Protein AF-A0A831TTU5-F1 (afdb_monomer)

Foldseek 3Di:
DDDDDPVVVVVVVVVVVVLVVVVPPPDQPFFPLFAEAAEEEEPQDDPPCVVLQLCVLVLCVVLVHAEYEYEYELCRQPVDQPDGDCPRVVVRLVSNVVSNHAYEYAYEYAADDADPRRNDVLVSSLVSLLVVLLVCLVSHQAYEHEDDCSDDPVCRLVSLLSSLVSNCVNRVPHAYEYEDDAADDLVSVCVNCPDPSNVSHQEYEYEHPADALVSLLVSLVVVLVSQVVDPRRHAYEYEYADDLVRVLSNSSSCSRSRHNYYHYHCNGQDDDPSSVSSSVSSVVSVVSGDPPDDDPPDD

Nearest PDB structures (foldseek):
  6t5o-assembly1_AAA  TM=6.831E-01  e=2.011E-08  Bacteroides salyersiae
  6t75-assembly2_EEE  TM=7.103E-01  e=1.041E-07  Bacteroides salyersiae
  8z47-assembly1_A  TM=6.333E-01  e=1.964E-06  Bacteroides xylanisolvens XB1A
  4n4p-assembly1_C  TM=6.168E-01  e=1.534E-05  Mycoplasmopsis synoviae 53
  4n4q-assembly1_C  TM=5.557E-01  e=3.104E-05  Mycoplasmopsis synoviae 53

Mean predicted aligned error: 10.14 Å

Sequence (299 aa):
MRSLVPLSRFVVAVALLLASVFAGAAGAPPLAPAFFGTTGPAVPLAPGGESTRTERPRHLRELGIRWERLVVPWQAIEPRPGAAEWQAADRLIATYRRERLHLVLALAAAPVAPTTADPDPVRRYLRWVGAVVRRYRDDVGAWELAGSPAFAEAQALAVLAEAAGIVARHDGQAPVAVSLPDGIDLPWLQALLARPDAAAIDAVSVRPLAGGPELLERQLALLTRALTEFAAPPRLWAILDTPDAALPSLLAVAATAGVERVFWNAPRLPTGDAAARVANVAAFLRGVVPIGRLPPASW

Structure (mmCIF, N/CA/C/O backbone):
data_AF-A0A831TTU5-F1
#
_entry.id   AF-A0A831TTU5-F1
#
loop_
_atom_site.group_PDB
_atom_site.id
_atom_site.type_symbol
_atom_site.label_atom_id
_atom_site.label_al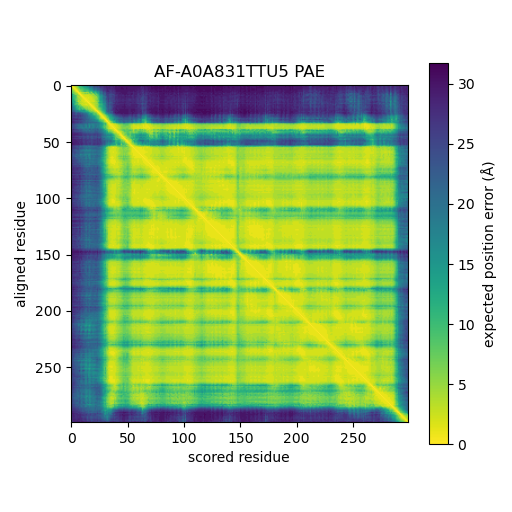t_id
_atom_site.label_comp_id
_atom_site.label_asym_id
_atom_site.label_entity_id
_atom_site.label_seq_id
_atom_site.pdbx_PDB_ins_code
_atom_site.Cartn_x
_atom_site.Cartn_y
_atom_site.Cartn_z
_atom_site.occupancy
_atom_site.B_iso_or_equiv
_atom_site.auth_seq_id
_atom_site.auth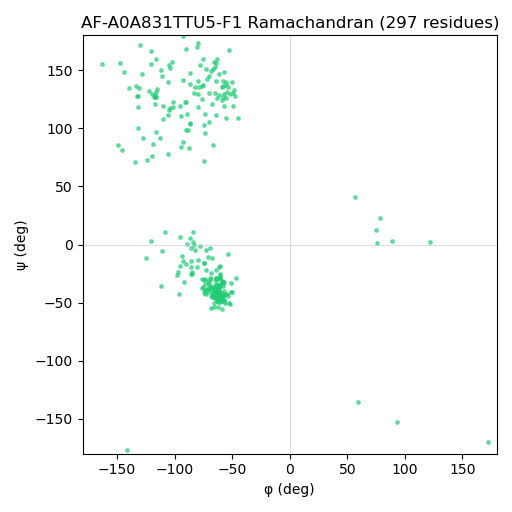_comp_id
_atom_site.auth_asym_id
_atom_site.auth_atom_id
_atom_site.pdbx_PDB_model_num
ATOM 1 N N . MET A 1 1 ? -20.003 17.967 48.847 1.00 37.34 1 MET A N 1
ATOM 2 C CA . MET A 1 1 ? -18.861 18.124 47.918 1.00 37.34 1 MET A CA 1
ATOM 3 C C . MET A 1 1 ? -19.236 17.460 46.601 1.00 37.34 1 MET A C 1
ATOM 5 O O . MET A 1 1 ? -19.404 16.249 46.575 1.00 37.34 1 MET A O 1
ATOM 9 N N . ARG A 1 2 ? -19.512 18.244 45.550 1.00 37.22 2 ARG A N 1
ATOM 10 C CA . ARG A 1 2 ? -19.901 17.716 44.232 1.00 37.22 2 ARG A CA 1
ATOM 11 C C . ARG A 1 2 ? -18.637 17.269 43.496 1.00 37.22 2 ARG A C 1
ATOM 13 O O . ARG A 1 2 ? -17.749 18.081 43.267 1.00 37.22 2 ARG A O 1
ATOM 20 N N . SER A 1 3 ? -18.563 15.976 43.189 1.00 39.12 3 SER A N 1
ATOM 21 C CA . SER A 1 3 ? -17.499 15.372 42.388 1.00 39.12 3 SER A CA 1
ATOM 22 C C . SER A 1 3 ? -17.543 15.953 40.973 1.00 39.12 3 SER A C 1
ATOM 24 O O . SER A 1 3 ? -18.505 15.738 40.236 1.00 39.12 3 SER A O 1
ATOM 26 N N . LEU A 1 4 ? -16.528 16.744 40.624 1.00 41.59 4 LEU A N 1
ATOM 27 C CA . LEU A 1 4 ? -16.274 17.191 39.260 1.00 41.59 4 LEU A CA 1
ATOM 28 C C . LEU A 1 4 ? -15.814 15.972 38.459 1.00 41.59 4 LEU A C 1
ATOM 30 O O . LEU A 1 4 ? -14.689 15.499 38.612 1.00 41.59 4 LEU A O 1
ATOM 34 N N . VAL A 1 5 ? -16.696 15.447 37.611 1.00 43.06 5 VAL A N 1
ATOM 35 C CA . VAL A 1 5 ? -16.301 14.503 36.562 1.00 43.06 5 VAL A CA 1
ATOM 36 C C . VAL A 1 5 ? -15.245 15.209 35.698 1.00 43.06 5 VAL A C 1
ATOM 38 O O . VAL A 1 5 ? -15.499 16.331 35.254 1.00 43.06 5 VAL A O 1
ATOM 41 N N . PRO A 1 6 ? -14.057 14.618 35.468 1.00 46.53 6 PRO A N 1
ATOM 42 C CA . PRO A 1 6 ? -13.010 15.278 34.701 1.00 46.53 6 PRO A CA 1
ATOM 43 C C . PRO A 1 6 ? -13.515 15.547 33.282 1.00 46.53 6 PRO A C 1
ATOM 45 O O . PRO A 1 6 ? -14.008 14.639 32.609 1.00 46.53 6 PRO A O 1
ATOM 48 N N . LEU A 1 7 ? -13.380 16.801 32.845 1.00 41.69 7 LEU A N 1
ATOM 49 C CA . LEU A 1 7 ? -13.835 17.347 31.558 1.00 41.69 7 LEU A CA 1
ATOM 50 C C . LEU A 1 7 ? -13.471 16.443 30.356 1.00 41.69 7 LEU A C 1
ATOM 52 O O . LEU A 1 7 ? -14.215 16.365 29.383 1.00 41.69 7 LEU A O 1
ATOM 56 N N . SER A 1 8 ? -12.374 15.682 30.458 1.00 39.91 8 SER A N 1
ATOM 57 C CA . SER A 1 8 ? -11.901 14.715 29.459 1.00 39.91 8 SER A CA 1
ATOM 58 C C . SER A 1 8 ? -12.840 13.524 29.231 1.00 39.91 8 SER A C 1
ATOM 60 O O . SER A 1 8 ? -12.986 13.071 28.099 1.00 39.91 8 SER A O 1
ATOM 62 N N . ARG A 1 9 ? -13.529 13.031 30.268 1.00 43.62 9 ARG A N 1
ATOM 63 C CA . ARG A 1 9 ? -14.524 11.950 30.133 1.00 43.62 9 ARG A CA 1
ATOM 64 C C . ARG A 1 9 ? -15.813 12.441 29.483 1.00 43.62 9 ARG A C 1
ATOM 66 O O . ARG A 1 9 ? -16.465 11.677 28.780 1.00 43.62 9 ARG A O 1
ATOM 73 N N . PHE A 1 10 ? -16.148 13.714 29.684 1.00 45.94 10 PHE A N 1
ATOM 74 C CA . PHE A 1 10 ? -17.337 14.333 29.106 1.00 45.94 10 PHE A CA 1
ATOM 75 C C . PHE A 1 10 ? -17.158 14.594 27.604 1.00 45.94 10 PHE A C 1
ATOM 77 O O . PHE A 1 10 ? -18.051 14.290 26.826 1.00 45.94 10 PHE A O 1
ATOM 84 N N . VAL A 1 11 ? -15.972 15.039 27.174 1.00 50.16 11 VAL A N 1
ATOM 85 C CA . VAL A 1 11 ? -15.653 15.223 25.745 1.00 50.16 11 VAL A CA 1
ATOM 86 C C . VAL A 1 11 ? -15.627 13.888 24.990 1.00 50.16 11 VAL A C 1
ATOM 88 O O . VAL A 1 11 ? -16.172 13.804 23.894 1.00 50.16 11 VAL A O 1
ATOM 91 N N . VAL A 1 12 ? -15.077 12.821 25.584 1.00 48.53 12 VAL A N 1
ATOM 92 C CA . VAL A 1 12 ? -15.100 11.472 24.983 1.00 48.53 12 VAL A CA 1
ATOM 93 C C . VAL A 1 12 ? -16.525 10.922 24.904 1.00 48.53 12 VAL A C 1
ATOM 95 O O . VAL A 1 12 ? -16.908 10.381 23.872 1.00 48.53 12 VAL A O 1
ATOM 98 N N . ALA A 1 13 ? -17.338 11.102 25.948 1.00 47.47 13 ALA A N 1
ATOM 99 C CA . ALA A 1 13 ? -18.737 10.681 25.932 1.00 47.47 13 ALA A CA 1
ATOM 100 C C . ALA A 1 13 ? -19.569 11.456 24.897 1.00 47.47 13 ALA A C 1
ATOM 102 O O . ALA A 1 13 ? -20.395 10.853 24.222 1.00 47.47 13 ALA A O 1
ATOM 103 N N . VAL A 1 14 ? -19.321 12.759 24.722 1.00 50.84 14 VAL A N 1
ATOM 104 C CA . VAL A 1 14 ? -19.996 13.594 23.715 1.00 50.84 14 VAL A CA 1
ATOM 105 C C . VAL A 1 14 ? -19.529 13.253 22.297 1.00 50.84 14 VAL A C 1
ATOM 107 O O . VAL A 1 14 ? -20.364 13.168 21.405 1.00 50.84 14 VAL A O 1
ATOM 110 N N . ALA A 1 15 ? -18.244 12.958 22.075 1.00 50.97 15 ALA A N 1
ATOM 111 C CA . ALA A 1 15 ? -17.754 12.467 20.783 1.00 50.97 15 ALA A CA 1
ATOM 112 C C . ALA A 1 15 ? -18.335 11.083 20.427 1.00 50.97 15 ALA A C 1
ATOM 114 O O . ALA A 1 15 ? -18.710 10.846 19.280 1.00 50.97 15 ALA A O 1
ATOM 115 N N . LEU A 1 16 ? -18.481 10.192 21.416 1.00 50.44 16 LEU A N 1
ATOM 116 C CA . LEU A 1 16 ? -19.129 8.884 21.257 1.00 50.44 16 LEU A CA 1
ATOM 117 C C . LEU A 1 16 ? -20.648 8.997 21.039 1.00 50.44 16 LEU A C 1
ATOM 119 O O . LEU A 1 16 ? -21.208 8.194 20.297 1.00 50.44 16 LEU A O 1
ATOM 123 N N . LEU A 1 17 ? -21.310 9.994 21.640 1.00 48.50 17 LEU A N 1
ATOM 124 C CA . LEU A 1 17 ? -22.734 10.267 21.413 1.00 48.50 17 LEU A CA 1
ATOM 125 C C . LEU A 1 17 ? -22.995 10.935 20.057 1.00 48.50 17 LEU A C 1
ATOM 127 O O . LEU A 1 17 ? -23.986 10.639 19.403 1.00 48.50 17 LEU A O 1
ATOM 131 N N . LEU A 1 18 ? -22.116 11.826 19.602 1.00 47.47 18 LEU A N 1
ATOM 132 C CA . LEU A 1 18 ? -22.252 12.444 18.282 1.00 47.47 18 LEU A CA 1
ATOM 133 C C . LEU A 1 18 ? -21.991 11.423 17.165 1.00 47.47 18 LEU A C 1
ATOM 135 O O . LEU A 1 18 ? -22.701 11.431 16.162 1.00 47.47 18 LEU A O 1
ATOM 139 N N . ALA A 1 19 ? -21.071 10.476 17.376 1.00 47.28 19 ALA A N 1
ATOM 140 C CA . ALA A 1 19 ? -20.877 9.344 16.471 1.00 47.28 19 ALA A CA 1
ATOM 141 C C . ALA A 1 19 ? -22.106 8.413 16.395 1.00 47.28 19 ALA A C 1
ATOM 143 O O . ALA A 1 19 ? -22.355 7.824 15.345 1.00 47.28 19 ALA A O 1
ATOM 144 N N . SER A 1 20 ? -22.904 8.296 17.465 1.00 43.59 20 SER A N 1
ATOM 145 C CA . SER A 1 20 ? -24.135 7.493 17.457 1.00 43.59 20 SER A CA 1
ATOM 146 C C . SER A 1 20 ? -25.366 8.248 16.942 1.00 43.59 20 SER A C 1
ATOM 148 O O . SER A 1 20 ? -26.260 7.620 16.382 1.00 43.59 20 SER A O 1
ATOM 150 N N . VAL A 1 21 ? -25.410 9.582 17.040 1.00 44.22 21 VAL A N 1
ATOM 151 C CA . VAL A 1 21 ? -26.511 10.397 16.485 1.00 44.22 21 VAL A CA 1
ATOM 152 C C . VAL A 1 21 ? -26.407 10.548 14.958 1.00 44.22 21 VAL A C 1
ATOM 154 O O . VAL A 1 21 ? -27.433 10.581 14.283 1.00 44.22 21 VAL A O 1
ATOM 157 N N . PHE A 1 22 ? -25.200 10.528 14.379 1.00 44.62 22 PHE A N 1
ATOM 158 C CA . PHE A 1 22 ? -25.024 10.478 12.917 1.00 44.62 22 PHE A CA 1
ATOM 159 C C . PHE A 1 22 ? -25.135 9.069 12.309 1.00 44.62 22 PHE A C 1
ATOM 161 O O . PHE A 1 22 ? -25.206 8.938 11.089 1.00 44.62 22 PHE A O 1
ATOM 168 N N . ALA A 1 23 ? -25.270 8.019 13.128 1.00 41.22 23 ALA A N 1
ATOM 169 C CA . ALA A 1 23 ? -25.581 6.667 12.652 1.00 41.22 23 ALA A CA 1
ATOM 170 C C . ALA A 1 23 ? -27.022 6.524 12.103 1.00 41.22 23 ALA A C 1
ATOM 172 O O . ALA A 1 23 ? -27.394 5.464 11.607 1.00 41.22 23 ALA A O 1
ATOM 173 N N . GLY A 1 24 ? -27.835 7.587 12.174 1.00 37.31 24 GLY A N 1
ATOM 174 C CA . GLY A 1 24 ? -29.176 7.661 11.585 1.00 37.31 24 GLY A CA 1
ATOM 175 C C . GLY A 1 24 ? -29.227 8.094 10.113 1.00 37.31 24 GLY A C 1
ATOM 176 O O . GLY A 1 24 ? -30.313 8.111 9.537 1.00 37.31 24 GLY A O 1
ATOM 177 N N . ALA A 1 25 ? -28.098 8.432 9.480 1.00 38.34 25 ALA A N 1
ATOM 178 C CA . ALA A 1 25 ? -28.054 8.661 8.037 1.00 38.34 25 ALA A CA 1
ATOM 179 C C . ALA A 1 25 ? -27.825 7.323 7.317 1.00 38.34 25 ALA A C 1
ATOM 181 O O . ALA A 1 25 ? -26.739 6.749 7.340 1.00 38.34 25 ALA A O 1
ATOM 182 N N . ALA A 1 26 ? -28.898 6.807 6.725 1.00 41.78 26 ALA A N 1
ATOM 183 C CA . ALA A 1 26 ? -28.937 5.557 5.985 1.00 41.78 26 ALA A CA 1
ATOM 184 C C . ALA A 1 26 ? -27.802 5.433 4.947 1.00 41.78 26 ALA A C 1
ATOM 186 O O . ALA A 1 26 ? -27.636 6.307 4.100 1.00 41.78 26 ALA A O 1
ATOM 187 N N . GLY A 1 27 ? -27.092 4.297 4.972 1.00 35.50 27 GLY A N 1
ATOM 188 C CA . GLY A 1 27 ? -26.378 3.778 3.801 1.00 35.50 27 GLY A CA 1
ATOM 189 C C . GLY A 1 27 ? -24.870 3.549 3.915 1.00 35.50 27 GLY A C 1
ATOM 190 O O . GLY A 1 27 ? -24.288 3.120 2.923 1.00 35.50 27 GLY A O 1
ATOM 191 N N . ALA A 1 28 ? -24.216 3.779 5.059 1.00 39.56 28 ALA A N 1
ATOM 192 C CA . ALA A 1 28 ? -22.803 3.408 5.183 1.00 39.56 28 ALA A CA 1
ATOM 193 C C . ALA A 1 28 ? -22.663 1.867 5.158 1.00 39.56 28 ALA A C 1
ATOM 195 O O . ALA A 1 28 ? -23.272 1.197 6.000 1.00 39.56 28 ALA A O 1
ATOM 196 N N . PRO A 1 29 ? -21.914 1.275 4.204 1.00 39.91 29 PRO A N 1
ATOM 197 C CA . PRO A 1 29 ? -21.704 -0.166 4.180 1.00 39.91 29 PRO A CA 1
ATOM 198 C C . PRO A 1 29 ? -20.985 -0.610 5.465 1.00 39.91 29 PRO A C 1
ATOM 200 O O . PRO A 1 29 ? -20.165 0.141 6.000 1.00 39.91 29 PRO A O 1
ATOM 203 N N . PRO A 1 30 ? -21.267 -1.819 5.984 1.00 42.12 30 PRO A N 1
ATOM 204 C CA . PRO A 1 30 ? -20.526 -2.352 7.121 1.00 42.12 30 PRO A CA 1
ATOM 205 C C . PRO A 1 30 ? -19.029 -2.366 6.789 1.00 42.12 30 PRO A C 1
ATOM 207 O O . PRO A 1 30 ? -18.633 -2.911 5.757 1.00 42.12 30 PRO A O 1
ATOM 210 N N . LEU A 1 31 ? -18.198 -1.757 7.643 1.00 48.69 31 LEU A N 1
ATOM 211 C CA . LEU A 1 31 ? -16.743 -1.760 7.443 1.00 48.69 31 LEU A CA 1
ATOM 212 C C . LEU A 1 31 ? -16.255 -3.212 7.382 1.00 48.69 31 LEU A C 1
ATOM 214 O O . LEU A 1 31 ? -16.742 -4.064 8.113 1.00 48.69 31 LEU A O 1
ATOM 218 N N . ALA A 1 32 ? -15.303 -3.544 6.516 1.00 51.28 32 ALA A N 1
ATOM 219 C CA . ALA A 1 32 ? -14.778 -4.905 6.495 1.00 51.28 32 ALA A CA 1
ATOM 220 C C . ALA A 1 32 ? -14.017 -5.200 7.813 1.00 51.28 32 ALA A C 1
ATOM 222 O O . ALA A 1 32 ? -13.356 -4.302 8.342 1.00 51.28 32 ALA A O 1
ATOM 223 N N . PRO A 1 33 ? -13.962 -6.462 8.296 1.00 48.06 33 PRO A N 1
ATOM 224 C CA . PRO A 1 33 ? -13.068 -6.892 9.390 1.00 48.06 33 PRO A CA 1
ATOM 225 C C . PRO A 1 33 ? -11.573 -6.551 9.175 1.00 48.06 33 PRO A C 1
ATOM 227 O O . PRO A 1 33 ? -10.748 -6.738 10.068 1.00 48.06 33 PRO A O 1
ATOM 230 N N . ALA A 1 34 ? -11.232 -6.063 7.980 1.00 67.88 34 ALA A N 1
ATOM 231 C CA . ALA A 1 34 ? -9.923 -5.687 7.469 1.00 67.88 34 ALA A CA 1
ATOM 232 C C . ALA A 1 34 ? -9.710 -4.161 7.320 1.00 67.88 34 ALA A C 1
ATOM 234 O O . ALA A 1 34 ? -8.728 -3.759 6.703 1.00 67.88 34 ALA A O 1
ATOM 235 N N . PHE A 1 35 ? -10.605 -3.315 7.850 1.00 84.75 35 PHE A N 1
ATOM 236 C CA . PHE A 1 35 ? -10.560 -1.862 7.628 1.00 84.75 35 PHE A CA 1
ATOM 237 C C . PHE A 1 35 ? -9.298 -1.184 8.179 1.00 84.75 35 PHE A C 1
ATOM 239 O O . PHE A 1 35 ? -8.815 -0.235 7.577 1.00 84.75 35 PHE A O 1
ATOM 246 N N . PHE A 1 36 ? -8.743 -1.647 9.302 1.00 89.62 36 PHE A N 1
ATOM 247 C CA . PHE A 1 36 ? -7.622 -0.974 9.964 1.00 89.62 36 PHE A CA 1
ATOM 248 C C . PHE A 1 36 ? -6.369 -1.850 10.067 1.00 89.62 36 PHE A C 1
ATOM 250 O O . PHE A 1 36 ? -6.407 -2.979 10.567 1.00 89.62 36 PHE A O 1
ATOM 257 N N . GLY A 1 37 ? -5.243 -1.280 9.645 1.00 92.31 37 GLY A N 1
ATOM 258 C CA . GLY A 1 37 ? -3.905 -1.834 9.770 1.00 92.31 37 GLY A CA 1
ATOM 259 C C . GLY A 1 37 ? -2.869 -0.762 10.100 1.00 92.31 37 GLY A C 1
ATOM 260 O O . GLY A 1 37 ? -3.175 0.418 10.279 1.00 92.31 37 GLY A O 1
ATOM 261 N N . THR A 1 38 ? -1.608 -1.175 10.164 1.00 92.12 38 THR A N 1
ATOM 262 C CA . THR A 1 38 ? -0.477 -0.251 10.355 1.00 92.12 38 THR A CA 1
ATOM 263 C C . THR A 1 38 ? 0.495 -0.334 9.191 1.00 92.12 38 THR A C 1
ATOM 265 O O . THR A 1 38 ? 0.555 -1.356 8.512 1.00 92.12 38 THR A O 1
ATOM 268 N N . THR A 1 39 ? 1.260 0.729 8.958 1.00 90.19 39 THR A N 1
ATOM 269 C CA . THR A 1 39 ? 2.462 0.651 8.125 1.00 90.19 39 THR A CA 1
ATOM 270 C C . THR A 1 39 ? 3.650 0.309 9.012 1.00 90.19 39 THR A C 1
ATOM 272 O O . THR A 1 39 ? 3.934 1.000 9.996 1.00 90.19 39 THR A O 1
ATOM 275 N N . GLY A 1 40 ? 4.308 -0.787 8.659 1.00 80.50 40 GLY A N 1
ATOM 276 C CA . GLY A 1 40 ? 5.515 -1.274 9.292 1.00 80.50 40 GLY A CA 1
ATOM 277 C C . GLY A 1 40 ? 6.775 -0.766 8.600 1.00 80.50 40 GLY A C 1
ATOM 278 O O . GLY A 1 40 ? 6.728 -0.028 7.615 1.00 80.50 40 GLY A O 1
ATOM 279 N N . PRO A 1 41 ? 7.942 -1.152 9.115 1.00 73.25 41 PRO A N 1
ATOM 280 C CA . PRO A 1 41 ? 9.217 -0.705 8.570 1.00 73.25 41 PRO A CA 1
ATOM 281 C C . PRO A 1 41 ? 9.541 -1.380 7.216 1.00 73.25 41 PRO A C 1
ATOM 283 O O . PRO A 1 41 ? 9.148 -2.522 6.978 1.00 73.25 41 PRO A O 1
ATOM 286 N N . ALA A 1 42 ? 10.298 -0.699 6.345 1.00 74.00 42 ALA A N 1
ATOM 287 C CA . ALA A 1 42 ? 10.652 -1.182 4.996 1.00 74.00 42 ALA A CA 1
ATOM 288 C C . ALA A 1 42 ? 11.503 -2.477 4.989 1.00 74.00 42 ALA A C 1
ATOM 290 O O . ALA A 1 42 ? 12.134 -2.799 5.982 1.00 74.00 42 ALA A O 1
ATOM 291 N N . VAL A 1 43 ? 11.563 -3.243 3.901 1.00 74.62 43 VAL A N 1
ATOM 292 C CA . VAL A 1 43 ? 12.203 -4.572 3.828 1.00 74.62 43 VAL A CA 1
ATOM 293 C C . VAL A 1 43 ? 13.371 -4.553 2.844 1.00 74.62 43 VAL A C 1
ATOM 295 O O . VAL A 1 43 ? 13.123 -4.317 1.672 1.00 74.62 43 VAL A O 1
ATOM 298 N N . PRO A 1 44 ? 14.616 -4.864 3.242 1.00 66.25 44 PRO A N 1
ATOM 299 C CA . PRO A 1 44 ? 15.063 -5.401 4.510 1.00 66.25 44 PRO A CA 1
ATOM 300 C C . PRO A 1 44 ? 15.202 -4.329 5.594 1.00 66.25 44 PRO A C 1
ATOM 302 O O . PRO A 1 44 ? 15.129 -3.124 5.368 1.00 66.25 44 PRO A O 1
ATOM 305 N N . LEU A 1 45 ? 15.408 -4.824 6.809 1.00 64.31 45 LEU A N 1
ATOM 306 C CA . LEU A 1 45 ? 15.781 -4.055 7.987 1.00 64.31 45 LEU A CA 1
ATOM 307 C C . LEU A 1 45 ? 16.950 -3.097 7.733 1.00 64.31 45 LEU A C 1
ATOM 309 O O . LEU A 1 45 ? 17.998 -3.523 7.261 1.00 64.31 45 LEU A O 1
ATOM 313 N N . ALA A 1 46 ? 16.807 -1.841 8.167 1.00 60.62 46 ALA A N 1
ATOM 314 C CA . ALA A 1 46 ? 17.976 -1.041 8.513 1.00 60.62 46 ALA A CA 1
ATOM 315 C C . ALA A 1 46 ? 18.690 -1.693 9.722 1.00 60.62 46 ALA A C 1
ATOM 317 O O . ALA A 1 46 ? 17.990 -2.166 10.629 1.00 60.62 46 ALA A O 1
ATOM 318 N N . PRO A 1 47 ? 20.036 -1.715 9.757 1.00 53.53 47 PRO A N 1
ATOM 319 C CA . PRO A 1 47 ? 20.800 -2.295 10.864 1.00 53.53 47 PRO A CA 1
ATOM 320 C C . PRO A 1 47 ? 20.402 -1.712 12.231 1.00 53.53 47 PRO A C 1
ATOM 322 O O . PRO A 1 47 ? 20.254 -0.496 12.360 1.00 53.53 47 PRO A O 1
ATOM 325 N N . GLY A 1 48 ? 20.235 -2.562 13.253 1.00 53.19 48 GLY A N 1
ATOM 326 C CA . GLY A 1 48 ? 19.893 -2.153 14.625 1.00 53.19 48 GLY A CA 1
ATOM 327 C C . GLY A 1 48 ? 18.390 -2.056 14.920 1.00 53.19 48 GLY A C 1
ATOM 328 O O . GLY A 1 48 ? 17.999 -1.672 16.021 1.00 53.19 48 GLY A O 1
ATOM 329 N N . GLY A 1 49 ? 17.532 -2.403 13.954 1.00 57.12 49 GLY A N 1
ATOM 330 C CA . GLY A 1 49 ? 16.074 -2.449 14.111 1.00 57.12 49 GLY A CA 1
ATOM 331 C C . GLY A 1 49 ? 15.508 -3.831 14.467 1.00 57.12 49 GLY A C 1
ATOM 332 O O . GLY A 1 49 ? 14.287 -4.005 14.431 1.00 57.12 49 GLY A O 1
ATOM 333 N N . GLU A 1 50 ? 16.358 -4.830 14.735 1.00 55.94 50 GLU A N 1
ATOM 334 C CA . GLU A 1 50 ? 15.960 -6.239 14.859 1.00 55.94 50 GLU A CA 1
ATOM 335 C C . GLU A 1 50 ? 15.050 -6.532 16.069 1.00 55.94 50 GLU A C 1
ATOM 337 O O . GLU A 1 50 ? 14.076 -7.283 15.932 1.00 55.94 50 GLU A O 1
ATOM 342 N N . SER A 1 51 ? 15.309 -5.925 17.236 1.00 49.25 51 SER A N 1
ATOM 343 C CA . SER A 1 51 ? 14.521 -6.162 18.463 1.00 49.25 51 SER A CA 1
ATOM 344 C C . SER A 1 51 ? 13.095 -5.619 18.339 1.00 49.25 51 SER A C 1
ATOM 346 O O . SER A 1 51 ? 12.128 -6.333 18.593 1.00 49.25 51 SER A O 1
ATOM 348 N N . THR A 1 52 ? 12.945 -4.400 17.812 1.00 55.31 52 THR A N 1
ATOM 349 C CA . THR A 1 52 ? 11.641 -3.766 17.566 1.00 55.31 52 THR A CA 1
ATOM 350 C C . THR A 1 52 ? 10.804 -4.524 16.519 1.00 55.31 52 THR A C 1
ATOM 352 O O . THR A 1 52 ? 9.583 -4.386 16.503 1.00 55.31 52 THR A O 1
ATOM 355 N N . ARG A 1 53 ? 11.424 -5.343 15.648 1.00 58.62 53 ARG A N 1
ATOM 356 C CA . ARG A 1 53 ? 10.749 -6.065 14.549 1.00 58.62 53 ARG A CA 1
ATOM 357 C C . ARG A 1 53 ? 10.263 -7.472 14.879 1.00 58.62 53 ARG A C 1
ATOM 359 O O . ARG A 1 53 ? 9.259 -7.877 14.305 1.00 58.62 53 ARG A O 1
ATOM 366 N N . THR A 1 54 ? 10.935 -8.221 15.751 1.00 65.25 54 THR A N 1
ATOM 367 C CA . THR A 1 54 ? 10.470 -9.584 16.095 1.00 65.25 54 THR A CA 1
ATOM 368 C C . THR A 1 54 ? 9.233 -9.524 16.988 1.00 65.25 54 THR A C 1
ATOM 370 O O . THR A 1 54 ? 8.320 -10.337 16.866 1.00 65.25 54 THR A O 1
ATOM 373 N N . GLU A 1 55 ? 9.171 -8.512 17.849 1.00 80.62 55 GLU A N 1
ATOM 374 C CA . GLU A 1 55 ? 8.069 -8.335 18.788 1.00 80.62 55 GLU A CA 1
ATOM 375 C C . GLU A 1 55 ? 6.881 -7.595 18.168 1.00 80.62 55 GLU A C 1
ATOM 377 O O . GLU A 1 55 ? 5.750 -7.786 18.602 1.00 80.62 55 GLU A O 1
ATOM 382 N N . ARG A 1 56 ? 7.098 -6.773 17.129 1.00 87.62 56 ARG A N 1
ATOM 383 C CA . ARG A 1 56 ? 6.028 -5.987 16.497 1.00 87.62 56 ARG A CA 1
ATOM 384 C C . ARG A 1 56 ? 4.854 -6.846 16.006 1.00 87.62 56 ARG A C 1
ATOM 386 O O . ARG A 1 56 ? 3.733 -6.510 16.380 1.00 87.62 56 ARG A O 1
ATOM 393 N N . PRO A 1 57 ? 5.052 -7.935 15.236 1.00 89.19 57 PRO A N 1
ATOM 394 C CA . PRO A 1 57 ? 3.952 -8.802 14.823 1.00 89.19 57 PRO A CA 1
ATOM 395 C C . PRO A 1 57 ? 3.121 -9.317 16.006 1.00 89.19 57 PRO A C 1
ATOM 397 O O . PRO A 1 57 ? 1.890 -9.263 15.989 1.00 89.19 57 PRO A O 1
ATOM 400 N N . ARG A 1 58 ? 3.796 -9.721 17.087 1.00 88.00 58 ARG A N 1
ATOM 401 C CA . ARG A 1 58 ? 3.150 -10.164 18.323 1.00 88.00 58 ARG A CA 1
ATOM 402 C C . ARG A 1 58 ? 2.376 -9.028 19.001 1.00 88.00 58 ARG A C 1
ATOM 404 O O . ARG A 1 58 ? 1.220 -9.229 19.368 1.00 88.00 58 ARG A O 1
ATOM 411 N N . HIS A 1 59 ? 2.966 -7.841 19.126 1.00 87.38 59 HIS A N 1
ATOM 412 C CA . HIS A 1 59 ? 2.316 -6.669 19.716 1.00 87.38 59 HIS A CA 1
ATOM 413 C C . HIS A 1 59 ? 1.095 -6.215 18.905 1.00 87.38 59 HIS A C 1
ATOM 415 O O . HIS A 1 59 ? 0.047 -5.936 19.479 1.00 87.38 59 HIS A O 1
ATOM 421 N N . LEU A 1 60 ? 1.173 -6.196 17.571 1.00 88.50 60 LEU A N 1
ATOM 422 C CA . LEU A 1 60 ? 0.013 -5.919 16.718 1.00 88.50 60 LEU A CA 1
ATOM 423 C C . LEU A 1 60 ? -1.110 -6.919 16.969 1.00 88.50 60 LEU A C 1
ATOM 425 O O . LEU A 1 60 ? -2.271 -6.531 17.128 1.00 88.50 60 LEU A O 1
ATOM 429 N N . ARG A 1 61 ? -0.759 -8.206 17.059 1.00 86.81 61 ARG A N 1
ATOM 430 C CA . ARG A 1 61 ? -1.720 -9.262 17.357 1.00 86.81 61 ARG A CA 1
ATOM 431 C C . ARG A 1 61 ? -2.397 -9.036 18.713 1.00 86.81 61 ARG A C 1
ATOM 433 O O . ARG A 1 61 ? -3.623 -9.167 18.783 1.00 86.81 61 ARG A O 1
ATOM 440 N N . GLU A 1 62 ? -1.629 -8.678 19.742 1.00 85.56 62 GLU A N 1
ATOM 441 C CA . GLU A 1 62 ? -2.102 -8.355 21.100 1.00 85.56 62 GLU A CA 1
ATOM 442 C C . GLU A 1 62 ? -3.003 -7.108 21.127 1.00 85.56 62 GLU A C 1
ATOM 444 O O . GLU A 1 62 ? -4.023 -7.107 21.812 1.00 85.56 62 GLU A O 1
ATOM 449 N N . LEU A 1 63 ? -2.719 -6.101 20.295 1.00 83.56 63 LEU A N 1
ATOM 450 C CA . LEU A 1 63 ? -3.586 -4.932 20.079 1.00 83.56 63 LEU A CA 1
ATOM 451 C C . LEU A 1 63 ? -4.849 -5.254 19.257 1.00 83.56 63 LEU A C 1
ATOM 453 O O . LEU A 1 63 ? -5.716 -4.402 19.061 1.00 83.56 63 LEU A O 1
ATOM 457 N N . GLY A 1 64 ? -4.976 -6.484 18.752 1.00 82.94 64 GLY A N 1
ATOM 458 C CA . GLY A 1 64 ? -6.090 -6.897 17.902 1.00 82.94 64 GLY A CA 1
ATOM 459 C C . GLY A 1 64 ? -6.012 -6.358 16.469 1.00 82.94 64 GLY A C 1
ATOM 460 O O . GLY A 1 64 ? -6.995 -6.452 15.736 1.00 82.94 64 GLY A O 1
ATOM 461 N N . ILE A 1 65 ? -4.868 -5.808 16.064 1.00 87.12 65 ILE A N 1
ATOM 462 C CA . ILE A 1 65 ? -4.593 -5.404 14.685 1.00 87.12 65 ILE A CA 1
ATOM 463 C C . ILE A 1 65 ? -4.213 -6.663 13.899 1.00 87.12 65 ILE A C 1
ATOM 465 O O . ILE A 1 65 ? -3.571 -7.576 14.429 1.00 87.12 65 ILE A O 1
ATOM 469 N N . ARG A 1 66 ? -4.683 -6.759 12.653 1.00 87.69 66 ARG A N 1
ATOM 470 C CA . ARG A 1 66 ? -4.497 -7.949 11.804 1.00 87.69 66 ARG A CA 1
ATOM 471 C C . ARG A 1 66 ? -3.857 -7.661 10.456 1.00 87.69 66 ARG A C 1
ATOM 473 O O . ARG A 1 66 ? -3.443 -8.610 9.808 1.00 87.69 66 ARG A O 1
ATOM 480 N N . TRP A 1 67 ? -3.742 -6.395 10.068 1.00 91.94 67 TRP A N 1
ATOM 481 C CA . TRP A 1 67 ? -3.116 -5.982 8.818 1.00 91.94 67 TRP A CA 1
ATOM 482 C C . TRP A 1 67 ? -1.860 -5.159 9.076 1.00 91.94 67 TRP A C 1
ATOM 484 O O . TRP A 1 67 ? -1.864 -4.222 9.881 1.00 91.94 67 TRP A O 1
ATOM 494 N N . GLU A 1 68 ? -0.797 -5.489 8.357 1.00 92.88 68 GLU A N 1
ATOM 495 C CA . GLU A 1 68 ? 0.424 -4.697 8.305 1.00 92.88 68 GLU A CA 1
ATOM 496 C C . GLU A 1 68 ? 0.850 -4.492 6.848 1.00 92.88 68 GLU A C 1
ATOM 498 O O . GLU A 1 68 ? 0.986 -5.437 6.073 1.00 92.88 68 GLU A O 1
ATOM 503 N N . ARG A 1 69 ? 1.068 -3.231 6.482 1.00 93.94 69 ARG A N 1
ATOM 504 C CA . ARG A 1 69 ? 1.649 -2.825 5.208 1.00 93.94 69 ARG A CA 1
ATOM 505 C C . ARG A 1 69 ? 3.161 -2.713 5.351 1.00 93.94 69 ARG A C 1
ATOM 507 O O . ARG A 1 69 ? 3.643 -1.933 6.170 1.00 93.94 69 ARG A O 1
ATOM 514 N N . LEU A 1 70 ? 3.911 -3.446 4.536 1.00 91.75 70 LEU A N 1
ATOM 515 C CA . LEU A 1 70 ? 5.372 -3.426 4.510 1.00 91.75 70 LEU A CA 1
ATOM 516 C C . LEU A 1 70 ? 5.862 -2.926 3.156 1.00 91.75 70 LEU A C 1
ATOM 518 O O . LEU A 1 70 ? 5.492 -3.466 2.118 1.00 91.75 70 LEU A O 1
ATOM 522 N N . VAL A 1 71 ? 6.727 -1.915 3.161 1.00 90.75 71 VAL A N 1
ATOM 523 C CA . VAL A 1 71 ? 7.388 -1.450 1.935 1.00 90.75 71 VAL A CA 1
ATOM 524 C C . VAL A 1 71 ? 8.542 -2.384 1.606 1.00 90.75 71 VAL A C 1
ATOM 526 O O . VAL A 1 71 ? 9.384 -2.613 2.462 1.00 90.75 71 VAL A O 1
ATOM 529 N N . VAL A 1 72 ? 8.629 -2.887 0.382 1.00 90.88 72 VAL A N 1
ATOM 530 C CA . VAL A 1 72 ? 9.730 -3.724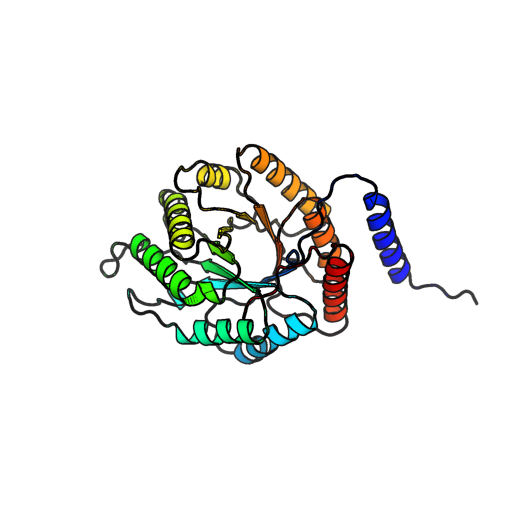 -0.106 1.00 90.88 72 VAL A CA 1
ATOM 531 C C . VAL A 1 72 ? 10.437 -2.967 -1.230 1.00 90.88 72 VAL A C 1
ATOM 533 O O . VAL A 1 72 ? 9.951 -2.981 -2.363 1.00 90.88 72 VAL A O 1
ATOM 536 N N . PRO A 1 73 ? 11.549 -2.260 -0.957 1.00 89.25 73 PRO A N 1
ATOM 537 C CA . PRO A 1 73 ? 12.318 -1.600 -1.995 1.00 89.25 73 PRO A CA 1
ATOM 538 C C . PRO A 1 73 ? 13.045 -2.622 -2.871 1.00 89.25 73 PRO A C 1
ATOM 540 O O . PRO A 1 73 ? 13.771 -3.486 -2.377 1.00 89.25 73 PRO A O 1
ATOM 543 N N . TRP A 1 74 ? 12.902 -2.481 -4.185 1.00 91.12 74 TRP A N 1
ATOM 544 C CA . TRP A 1 74 ? 13.526 -3.335 -5.187 1.00 91.12 74 TRP A CA 1
ATOM 545 C C . TRP A 1 74 ? 15.034 -3.447 -4.996 1.00 91.12 74 TRP A C 1
ATOM 547 O O . TRP A 1 74 ? 15.557 -4.554 -4.895 1.00 91.12 74 TRP A O 1
ATOM 557 N N . GLN A 1 75 ? 15.718 -2.312 -4.855 1.00 87.25 75 GLN A N 1
ATOM 558 C CA . GLN A 1 75 ? 17.173 -2.236 -4.694 1.00 87.25 75 GLN A CA 1
ATOM 559 C C . GLN A 1 75 ? 17.679 -2.946 -3.441 1.00 87.25 75 GLN A C 1
ATOM 561 O O . GLN A 1 75 ? 18.861 -3.246 -3.331 1.00 87.25 75 GLN A O 1
ATOM 566 N N . ALA A 1 76 ? 16.798 -3.190 -2.478 1.00 85.81 76 ALA A N 1
ATOM 567 C CA . ALA A 1 76 ? 17.177 -3.809 -1.231 1.00 85.81 76 ALA A CA 1
ATOM 568 C C . ALA A 1 76 ? 17.013 -5.340 -1.257 1.00 85.81 76 ALA A C 1
ATOM 570 O O . ALA A 1 76 ? 17.573 -6.030 -0.412 1.00 85.81 76 ALA A O 1
ATOM 571 N N . ILE A 1 77 ? 16.296 -5.862 -2.257 1.00 90.25 77 ILE A N 1
ATOM 572 C CA . ILE A 1 77 ? 16.280 -7.283 -2.612 1.00 90.25 77 ILE A CA 1
ATOM 573 C C . ILE A 1 77 ? 17.268 -7.562 -3.738 1.00 90.25 77 ILE A C 1
ATOM 575 O O . ILE A 1 77 ? 17.975 -8.550 -3.678 1.00 90.25 77 ILE A O 1
ATOM 579 N N . GLU A 1 78 ? 17.343 -6.726 -4.769 1.00 90.50 78 GLU A N 1
ATOM 580 C CA . GLU A 1 78 ? 18.251 -6.903 -5.905 1.00 90.50 78 GLU A CA 1
ATOM 581 C C . GLU A 1 78 ? 19.211 -5.702 -6.006 1.00 90.50 78 GLU A C 1
ATOM 583 O O . GLU A 1 78 ? 19.029 -4.826 -6.858 1.00 90.50 78 GLU A O 1
ATOM 588 N N . PRO A 1 79 ? 20.233 -5.626 -5.129 1.00 87.00 79 PRO A N 1
ATOM 589 C CA . PRO A 1 79 ? 21.168 -4.498 -5.082 1.00 87.00 79 PRO A CA 1
ATOM 590 C C . PRO A 1 79 ? 22.077 -4.408 -6.310 1.00 87.00 79 PRO A C 1
ATOM 592 O O . PRO A 1 79 ? 22.571 -3.330 -6.638 1.00 87.00 79 PRO A O 1
ATOM 595 N N . ARG A 1 80 ? 22.314 -5.530 -6.998 1.00 85.44 80 ARG A N 1
ATOM 596 C CA . ARG A 1 80 ? 23.039 -5.579 -8.274 1.00 85.44 80 ARG A CA 1
ATOM 597 C C . ARG A 1 80 ? 22.202 -6.338 -9.297 1.00 85.44 80 ARG A C 1
ATOM 599 O O . ARG A 1 80 ? 21.534 -7.292 -8.898 1.00 85.44 80 ARG A O 1
ATOM 606 N N . PRO A 1 81 ? 22.265 -5.978 -10.592 1.00 83.50 81 PRO A N 1
ATOM 607 C CA . PRO A 1 81 ? 21.477 -6.643 -11.622 1.00 83.50 81 PRO A CA 1
ATOM 608 C C . PRO A 1 81 ? 21.592 -8.172 -11.551 1.00 83.50 81 PRO A C 1
ATOM 610 O O . PRO A 1 81 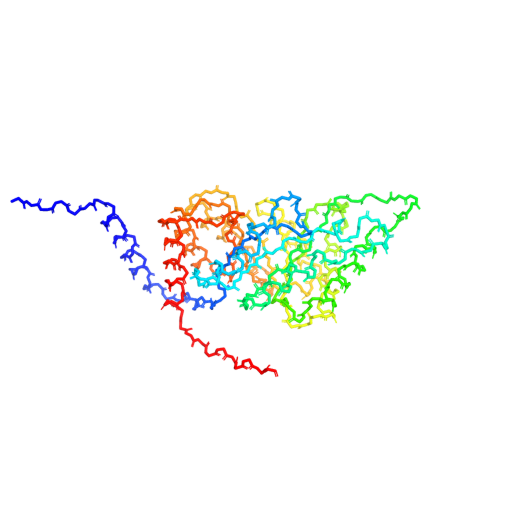? 22.685 -8.726 -11.657 1.00 83.50 81 PRO A O 1
ATOM 613 N N . GLY A 1 82 ? 20.460 -8.847 -11.335 1.00 82.25 82 GLY A N 1
ATOM 614 C CA . GLY A 1 82 ? 20.383 -10.310 -11.259 1.00 82.25 82 GLY A CA 1
ATOM 615 C C . GLY A 1 82 ? 20.900 -10.961 -9.966 1.00 82.25 82 GLY A C 1
ATOM 616 O O . GLY A 1 82 ? 20.851 -12.184 -9.858 1.00 82.25 82 GLY A O 1
ATOM 617 N N . ALA A 1 83 ? 21.360 -10.192 -8.975 1.00 88.50 83 ALA A N 1
ATOM 618 C CA . ALA A 1 83 ? 21.856 -10.707 -7.698 1.00 88.50 83 ALA A CA 1
ATOM 619 C C . ALA A 1 83 ? 20.838 -10.453 -6.576 1.00 88.50 83 ALA A C 1
ATOM 621 O O . ALA A 1 83 ? 20.982 -9.510 -5.802 1.00 88.50 83 ALA A O 1
ATOM 622 N N . ALA A 1 84 ? 19.789 -11.277 -6.517 1.00 90.81 84 ALA A N 1
ATOM 623 C CA . ALA A 1 84 ? 18.730 -11.134 -5.523 1.00 90.81 84 ALA A CA 1
ATOM 624 C C . ALA A 1 84 ? 19.086 -11.776 -4.164 1.00 90.81 84 ALA A C 1
ATOM 626 O O . ALA A 1 84 ? 19.457 -12.948 -4.084 1.00 90.81 84 ALA A O 1
ATOM 627 N N . GLU A 1 85 ? 18.896 -11.020 -3.089 1.00 92.81 85 GLU A N 1
ATOM 628 C CA . GLU A 1 85 ? 19.165 -11.346 -1.692 1.00 92.81 85 GLU A CA 1
ATOM 629 C C . GLU A 1 85 ? 17.843 -11.448 -0.903 1.00 92.81 85 GLU A C 1
ATOM 631 O O . GLU A 1 85 ? 17.318 -10.480 -0.358 1.00 92.81 85 GLU A O 1
ATOM 636 N N . TRP A 1 86 ? 17.278 -12.656 -0.824 1.00 91.75 86 TRP A N 1
ATOM 637 C CA . TRP A 1 86 ? 15.935 -12.882 -0.258 1.00 91.75 86 TRP A CA 1
ATOM 638 C C . TRP A 1 86 ? 15.893 -13.060 1.262 1.00 91.75 86 TRP A C 1
ATOM 640 O O . TRP A 1 86 ? 14.846 -12.896 1.887 1.00 91.75 86 TRP A O 1
ATOM 650 N N . GLN A 1 87 ? 17.028 -13.393 1.878 1.00 90.19 87 GLN A N 1
ATOM 651 C CA . GLN A 1 87 ? 17.076 -13.961 3.228 1.00 90.19 87 GLN A CA 1
ATOM 652 C C . GLN A 1 87 ? 16.413 -13.071 4.294 1.00 90.19 87 GLN A C 1
ATOM 654 O O . GLN A 1 87 ? 15.736 -13.560 5.200 1.00 90.19 87 GLN A O 1
ATOM 659 N N . ALA A 1 88 ? 16.613 -11.754 4.209 1.00 83.81 88 ALA A N 1
ATOM 660 C CA . ALA A 1 88 ? 16.028 -10.810 5.153 1.00 83.81 88 ALA A CA 1
ATOM 661 C C . ALA A 1 88 ? 14.506 -10.674 4.979 1.00 83.81 88 ALA A C 1
ATOM 663 O O . ALA A 1 88 ? 13.784 -10.651 5.978 1.00 83.81 88 ALA A O 1
ATOM 664 N N . ALA A 1 89 ? 14.020 -10.639 3.735 1.00 88.94 89 ALA A N 1
ATOM 665 C CA . ALA A 1 89 ? 12.592 -10.602 3.436 1.00 88.94 89 ALA A CA 1
ATOM 666 C C . ALA A 1 89 ? 11.892 -11.899 3.864 1.00 88.94 89 ALA A C 1
ATOM 668 O O . ALA A 1 89 ? 10.869 -11.836 4.544 1.00 88.94 89 ALA A O 1
ATOM 669 N N . ASP A 1 90 ? 12.499 -13.056 3.585 1.00 92.00 90 ASP A N 1
ATOM 670 C CA . ASP A 1 90 ? 11.970 -14.368 3.977 1.00 92.00 90 ASP A CA 1
ATOM 671 C C . ASP A 1 90 ? 11.759 -14.472 5.486 1.00 92.00 90 ASP A C 1
ATOM 673 O O . ASP A 1 90 ? 10.692 -14.867 5.955 1.00 92.00 90 ASP A O 1
ATOM 677 N N . ARG A 1 91 ? 12.774 -14.083 6.270 1.00 88.19 91 ARG A N 1
ATOM 678 C CA . ARG A 1 91 ? 12.691 -14.106 7.736 1.00 88.19 91 ARG A CA 1
ATOM 679 C C . ARG A 1 91 ? 11.584 -13.198 8.255 1.00 88.19 91 ARG A C 1
ATOM 681 O O . ARG A 1 91 ? 10.881 -13.569 9.201 1.00 88.19 91 ARG A O 1
ATOM 688 N N . LEU A 1 92 ? 11.443 -12.014 7.664 1.00 86.62 92 LEU A N 1
ATOM 689 C CA . LEU A 1 92 ? 10.447 -11.048 8.096 1.00 86.62 92 LEU A CA 1
ATOM 690 C C . LEU A 1 92 ? 9.034 -11.544 7.783 1.00 86.62 92 LEU A C 1
ATOM 692 O O . LEU A 1 92 ? 8.235 -11.680 8.705 1.00 86.62 92 LEU A O 1
ATOM 696 N N . ILE A 1 93 ? 8.751 -11.894 6.528 1.00 90.56 93 ILE A N 1
ATOM 697 C CA . ILE A 1 93 ? 7.432 -12.375 6.084 1.00 90.56 93 ILE A CA 1
ATOM 698 C C . ILE A 1 93 ? 7.028 -13.637 6.859 1.00 90.56 93 ILE A C 1
ATOM 700 O O . ILE A 1 93 ? 5.918 -13.711 7.389 1.00 90.56 93 ILE A O 1
ATOM 704 N N . ALA A 1 94 ? 7.960 -14.571 7.077 1.00 90.75 94 ALA A N 1
ATOM 705 C CA . ALA A 1 94 ? 7.708 -15.751 7.902 1.00 90.75 94 ALA A CA 1
ATOM 706 C C . ALA A 1 94 ? 7.338 -15.409 9.360 1.00 90.75 94 ALA A C 1
ATOM 708 O O . ALA A 1 94 ? 6.637 -16.186 10.009 1.00 90.75 94 ALA A O 1
ATOM 709 N N . THR A 1 95 ? 7.808 -14.279 9.899 1.00 89.50 95 THR A N 1
ATOM 710 C CA . THR A 1 95 ? 7.448 -13.815 11.252 1.00 89.50 95 THR A CA 1
ATOM 711 C C . THR A 1 95 ? 6.013 -13.298 11.298 1.00 89.50 95 THR A C 1
ATOM 713 O O . THR A 1 95 ? 5.267 -13.675 12.197 1.00 89.50 95 THR A O 1
ATOM 716 N N . TYR A 1 96 ? 5.591 -12.526 10.296 1.00 90.88 96 TYR A N 1
ATOM 717 C CA . TYR A 1 96 ? 4.203 -12.069 10.174 1.00 90.88 96 TYR A CA 1
ATOM 718 C C . TYR A 1 96 ? 3.214 -13.216 10.013 1.00 90.88 96 TYR A C 1
ATOM 720 O O . TYR A 1 96 ? 2.196 -13.263 10.706 1.00 90.88 96 TYR A O 1
ATOM 728 N N . ARG A 1 97 ? 3.563 -14.190 9.170 1.00 90.56 97 ARG A N 1
ATOM 729 C CA . ARG A 1 97 ? 2.773 -15.406 8.991 1.00 90.56 97 ARG A CA 1
ATOM 730 C C . ARG A 1 97 ? 2.603 -16.185 10.292 1.00 90.56 97 ARG A C 1
ATOM 732 O O . ARG A 1 97 ? 1.495 -16.605 10.615 1.00 90.56 97 ARG A O 1
ATOM 739 N N . ARG A 1 98 ? 3.687 -16.373 11.057 1.00 90.94 98 ARG A N 1
ATOM 740 C CA . ARG A 1 98 ? 3.652 -17.076 12.354 1.00 90.94 98 ARG A CA 1
ATOM 741 C C . ARG A 1 98 ? 2.684 -16.419 13.342 1.00 90.94 98 ARG A C 1
ATOM 743 O O . ARG A 1 98 ? 1.991 -17.129 14.063 1.00 90.94 98 ARG A O 1
ATOM 750 N N . GLU A 1 99 ? 2.583 -15.093 13.318 1.00 89.88 99 GLU A N 1
ATOM 751 C CA . GLU A 1 99 ? 1.649 -14.328 14.156 1.00 89.88 99 GLU A CA 1
ATOM 752 C C . GLU A 1 99 ? 0.246 -14.160 13.545 1.00 89.88 99 GLU A C 1
ATOM 754 O O . GLU A 1 99 ? -0.605 -13.492 14.136 1.00 89.88 99 GLU A O 1
ATOM 759 N N . ARG A 1 100 ? -0.027 -14.809 12.401 1.00 89.50 100 ARG A N 1
ATOM 760 C CA . ARG A 1 100 ? -1.317 -14.783 11.688 1.00 89.50 100 ARG A CA 1
ATOM 761 C C . ARG A 1 100 ? -1.769 -13.362 11.336 1.00 89.50 100 ARG A C 1
ATOM 763 O O . ARG A 1 100 ? -2.944 -13.020 11.477 1.00 89.50 100 ARG A O 1
ATOM 770 N N . LEU A 1 101 ? -0.820 -12.530 10.912 1.00 89.94 101 LEU A N 1
ATOM 771 C CA . LEU A 1 101 ? -1.094 -11.212 10.353 1.00 89.94 101 LEU A CA 1
ATOM 772 C C . LEU A 1 101 ? -1.216 -11.298 8.831 1.00 89.94 101 LEU A C 1
ATOM 774 O O . LEU A 1 101 ? -0.455 -12.008 8.178 1.00 89.94 101 LEU A O 1
ATOM 778 N N . HIS A 1 102 ? -2.146 -10.529 8.280 1.00 91.69 102 HIS A N 1
ATOM 779 C CA . HIS A 1 102 ? -2.264 -10.289 6.852 1.00 91.69 102 HIS A CA 1
ATOM 780 C C . HIS A 1 102 ? -1.293 -9.190 6.429 1.00 91.69 102 HIS A C 1
ATOM 782 O O . HIS A 1 102 ? -1.181 -8.148 7.085 1.00 91.69 102 HIS A O 1
ATOM 788 N N . LEU A 1 103 ? -0.608 -9.421 5.315 1.00 94.00 103 LEU A N 1
ATOM 789 C CA . LEU A 1 103 ? 0.354 -8.481 4.763 1.00 94.00 103 LEU A CA 1
ATOM 790 C C . LEU A 1 103 ? -0.195 -7.769 3.535 1.00 94.00 103 LEU A C 1
ATOM 792 O O . LEU A 1 103 ? -0.789 -8.402 2.661 1.00 94.00 103 LEU A O 1
ATOM 796 N N . VAL A 1 104 ? 0.094 -6.471 3.454 1.00 95.38 104 VAL A N 1
ATOM 797 C CA . VAL A 1 104 ? 0.191 -5.755 2.180 1.00 95.38 104 VAL A CA 1
ATOM 798 C C . VAL A 1 104 ? 1.667 -5.549 1.876 1.00 95.38 104 VAL A C 1
ATOM 800 O O . VAL A 1 104 ? 2.355 -4.882 2.653 1.00 95.38 104 VAL A O 1
ATOM 803 N N . LEU A 1 105 ? 2.174 -6.109 0.777 1.00 95.25 105 LEU A N 1
ATOM 804 C CA . LEU A 1 105 ? 3.538 -5.811 0.328 1.00 95.25 105 LEU A CA 1
ATOM 805 C C . LEU A 1 105 ? 3.513 -4.684 -0.700 1.00 95.25 105 LEU A C 1
ATOM 807 O O . LEU A 1 105 ? 3.058 -4.859 -1.829 1.00 95.25 105 LEU A O 1
ATOM 811 N N . ALA A 1 106 ? 4.035 -3.532 -0.287 1.00 94.31 106 ALA A N 1
ATOM 812 C CA . ALA A 1 106 ? 4.189 -2.348 -1.112 1.00 94.31 106 ALA A CA 1
ATOM 813 C C . ALA A 1 106 ? 5.533 -2.384 -1.852 1.00 94.31 106 ALA A C 1
ATOM 815 O O . ALA A 1 106 ? 6.578 -2.062 -1.287 1.00 94.31 106 ALA A O 1
ATOM 816 N N . LEU A 1 107 ? 5.508 -2.800 -3.114 1.00 93.88 107 LEU A N 1
ATOM 817 C CA . LEU A 1 107 ? 6.663 -2.944 -3.991 1.00 93.88 107 LEU A CA 1
ATOM 818 C C . LEU A 1 107 ? 7.134 -1.565 -4.452 1.00 93.88 107 LEU A C 1
ATOM 820 O O . LEU A 1 107 ? 6.524 -0.950 -5.326 1.00 93.88 107 LEU A O 1
ATOM 824 N N . ALA A 1 108 ? 8.215 -1.081 -3.849 1.00 89.25 108 ALA A N 1
ATOM 825 C CA . ALA A 1 108 ? 8.780 0.230 -4.136 1.00 89.25 108 ALA A CA 1
ATOM 826 C C . ALA A 1 108 ? 10.040 0.110 -4.991 1.00 89.25 108 ALA A C 1
ATOM 828 O O . ALA A 1 108 ? 10.782 -0.863 -4.886 1.00 89.25 108 ALA A O 1
ATOM 829 N N . ALA A 1 109 ? 10.331 1.126 -5.792 1.00 84.69 109 ALA A N 1
ATOM 830 C CA . ALA A 1 109 ? 11.604 1.252 -6.489 1.00 84.69 109 ALA A CA 1
ATOM 831 C C . ALA A 1 109 ? 12.136 2.678 -6.336 1.00 84.69 109 ALA A C 1
ATOM 833 O O . ALA A 1 109 ? 11.387 3.643 -6.459 1.00 84.69 109 ALA A O 1
ATOM 834 N N . ALA A 1 110 ? 13.434 2.814 -6.066 1.00 75.19 110 ALA A N 1
ATOM 835 C CA . ALA A 1 110 ? 14.130 4.089 -6.231 1.00 75.19 110 ALA A CA 1
ATOM 836 C C . ALA A 1 110 ? 14.394 4.386 -7.727 1.00 75.19 110 ALA A C 1
ATOM 838 O O . ALA A 1 110 ? 14.410 3.438 -8.518 1.00 75.19 110 ALA A O 1
ATOM 839 N N . PRO A 1 111 ? 14.637 5.656 -8.114 1.00 72.62 111 PRO A N 1
ATOM 840 C CA . PRO A 1 111 ? 15.085 6.041 -9.456 1.00 72.62 111 PRO A CA 1
ATOM 841 C C . PRO A 1 111 ? 16.240 5.198 -9.985 1.00 72.62 111 PRO A C 1
ATOM 843 O O . PRO A 1 111 ? 17.266 5.055 -9.320 1.00 72.62 111 PRO A O 1
ATOM 846 N N . VAL A 1 112 ? 16.078 4.655 -11.195 1.00 76.12 112 VAL A N 1
ATOM 847 C CA . VAL A 1 112 ? 17.132 3.928 -11.912 1.00 76.12 112 VAL A CA 1
ATOM 848 C C . VAL A 1 112 ? 17.209 4.439 -13.345 1.00 76.12 112 VAL A C 1
ATOM 850 O O . VAL A 1 112 ? 16.266 4.306 -14.122 1.00 76.12 112 VAL A O 1
ATOM 853 N N . ALA A 1 113 ? 18.360 5.003 -13.704 1.00 77.81 113 ALA A N 1
ATOM 854 C CA . ALA A 1 113 ? 18.687 5.312 -15.088 1.00 77.81 113 ALA A CA 1
ATOM 855 C C . ALA A 1 113 ? 19.315 4.081 -15.768 1.00 77.81 113 ALA A C 1
ATOM 857 O O . ALA A 1 113 ? 20.029 3.323 -15.102 1.00 77.81 113 ALA A O 1
ATOM 858 N N . PRO A 1 114 ? 19.102 3.884 -17.079 1.00 84.06 114 PRO A N 1
ATOM 859 C CA . PRO A 1 114 ? 19.844 2.891 -17.844 1.00 84.06 114 PRO A CA 1
ATOM 860 C C . PRO A 1 114 ? 21.356 3.102 -17.717 1.00 84.06 114 PRO A C 1
ATOM 862 O O . PRO A 1 114 ? 21.848 4.231 -17.756 1.00 84.06 114 PRO A O 1
ATOM 865 N N . THR A 1 115 ? 22.105 2.010 -17.596 1.00 84.31 115 THR A N 1
ATOM 866 C CA . THR A 1 115 ? 23.575 2.016 -17.570 1.00 84.31 115 THR A CA 1
ATOM 867 C C . THR A 1 115 ? 24.122 0.992 -18.559 1.00 84.31 115 THR A C 1
ATOM 869 O O . THR A 1 115 ? 23.380 0.169 -19.088 1.00 84.31 115 THR A O 1
ATOM 872 N N . THR A 1 116 ? 25.435 0.982 -18.793 1.00 85.00 116 THR A N 1
ATOM 873 C CA . THR A 1 116 ? 26.074 -0.080 -19.591 1.00 85.00 116 THR A CA 1
ATOM 874 C C . THR A 1 116 ? 25.892 -1.468 -18.970 1.00 85.00 116 THR A C 1
ATOM 876 O O . THR A 1 116 ? 25.746 -2.445 -19.697 1.00 85.00 116 THR A O 1
ATOM 879 N N . ALA A 1 117 ? 25.873 -1.558 -17.636 1.00 82.88 117 ALA A N 1
ATOM 880 C CA . ALA A 1 117 ? 25.671 -2.805 -16.898 1.00 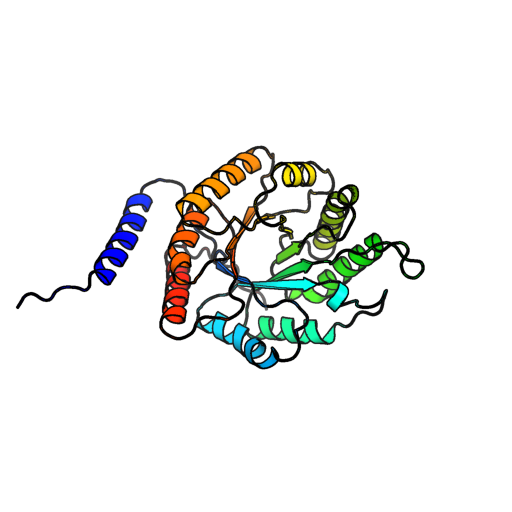82.88 117 ALA A CA 1
ATOM 881 C C . ALA A 1 117 ? 24.191 -3.220 -16.790 1.00 82.88 117 ALA A C 1
ATOM 883 O O . ALA A 1 117 ? 23.896 -4.383 -16.524 1.00 82.88 117 ALA A O 1
ATOM 884 N N . ASP A 1 118 ? 23.267 -2.279 -16.985 1.00 83.88 118 ASP A N 1
ATOM 885 C CA . ASP A 1 118 ? 21.822 -2.498 -16.947 1.00 83.88 118 ASP A CA 1
ATOM 886 C C . ASP A 1 118 ? 21.118 -1.578 -17.956 1.00 83.88 118 ASP A C 1
ATOM 888 O O . ASP A 1 118 ? 20.644 -0.498 -17.588 1.00 83.88 118 ASP A O 1
ATOM 892 N N . PRO A 1 119 ? 21.090 -1.959 -19.245 1.00 85.31 119 PRO A N 1
ATOM 893 C CA . PRO A 1 119 ? 20.530 -1.115 -20.297 1.00 85.31 119 PRO A CA 1
ATOM 894 C C . PRO A 1 119 ? 18.994 -1.060 -20.278 1.00 85.31 119 PRO A C 1
ATOM 896 O O . PRO A 1 119 ? 18.417 -0.175 -20.903 1.00 85.31 119 PRO A O 1
ATOM 899 N N . ASP A 1 120 ? 18.325 -1.983 -19.573 1.00 88.56 120 ASP A N 1
ATOM 900 C CA . ASP A 1 120 ? 16.859 -2.082 -19.501 1.00 88.56 120 ASP A CA 1
ATOM 901 C C . ASP A 1 120 ? 16.385 -2.300 -18.044 1.00 88.56 120 ASP A C 1
ATOM 903 O O . ASP A 1 120 ? 15.933 -3.396 -17.671 1.00 88.56 120 ASP A O 1
ATOM 907 N N . PRO A 1 121 ? 16.490 -1.259 -17.191 1.00 86.81 121 PRO A N 1
ATOM 908 C CA . PRO A 1 121 ? 16.085 -1.341 -15.790 1.00 86.81 121 PRO A CA 1
ATOM 909 C C . PRO A 1 121 ? 14.579 -1.577 -15.627 1.00 86.81 121 PRO A C 1
ATOM 911 O O . PRO A 1 121 ? 14.170 -2.216 -14.659 1.00 86.81 121 PRO A O 1
ATOM 914 N N . VAL A 1 122 ? 13.749 -1.128 -16.577 1.00 88.69 122 VAL A N 1
ATOM 915 C CA . VAL A 1 122 ? 12.293 -1.350 -16.561 1.00 88.69 122 VAL A CA 1
ATOM 916 C C . VAL A 1 122 ? 11.987 -2.840 -16.633 1.00 88.69 122 VAL A C 1
ATOM 918 O O . VAL A 1 122 ? 11.317 -3.386 -15.755 1.00 88.69 122 VAL A O 1
ATOM 921 N N . ARG A 1 123 ? 12.532 -3.543 -17.631 1.00 90.12 123 ARG A N 1
ATOM 922 C CA . ARG A 1 123 ? 12.319 -4.989 -17.752 1.00 90.12 123 ARG A CA 1
ATOM 923 C C . ARG A 1 123 ? 12.863 -5.741 -16.544 1.00 90.12 123 ARG A C 1
ATOM 925 O O . ARG A 1 123 ? 12.288 -6.751 -16.137 1.00 90.12 123 ARG A O 1
ATOM 932 N N . ARG A 1 124 ? 13.974 -5.282 -15.964 1.00 90.31 124 ARG A N 1
ATOM 933 C CA . ARG A 1 124 ? 14.541 -5.889 -14.756 1.00 90.31 124 ARG A CA 1
ATOM 934 C C . ARG A 1 124 ? 13.622 -5.712 -13.548 1.00 90.31 124 ARG A C 1
ATOM 936 O O . ARG A 1 124 ? 13.350 -6.702 -12.873 1.00 90.31 124 ARG A O 1
ATOM 943 N N . TYR A 1 125 ? 13.076 -4.517 -13.339 1.00 91.38 125 TYR A N 1
ATOM 944 C CA . TYR A 1 125 ? 12.072 -4.256 -12.308 1.00 91.38 125 TYR A CA 1
ATOM 945 C C . TYR A 1 125 ? 10.844 -5.154 -12.473 1.00 91.38 125 TYR A C 1
ATOM 947 O O . TYR A 1 125 ? 10.430 -5.813 -11.526 1.00 91.38 125 TYR A O 1
ATOM 955 N N . LEU A 1 126 ? 10.305 -5.269 -13.687 1.00 92.62 126 LEU A N 1
ATOM 956 C CA . LEU A 1 126 ? 9.141 -6.114 -13.966 1.00 92.62 126 LEU A CA 1
ATOM 957 C C . LEU A 1 126 ? 9.423 -7.606 -13.707 1.00 92.62 126 LEU A C 1
ATOM 959 O O . LEU A 1 126 ? 8.586 -8.318 -13.145 1.00 92.62 126 LEU A O 1
ATOM 963 N N . ARG A 1 127 ? 10.631 -8.091 -14.035 1.00 93.69 127 ARG A N 1
ATOM 964 C CA . ARG A 1 127 ? 11.067 -9.446 -13.646 1.00 93.69 127 ARG A CA 1
ATOM 965 C C . ARG A 1 127 ? 11.132 -9.608 -12.130 1.00 93.69 127 ARG A C 1
ATOM 967 O O . ARG A 1 127 ? 10.721 -10.657 -11.629 1.00 93.69 127 ARG A O 1
ATOM 974 N N . TRP A 1 128 ? 11.633 -8.597 -11.421 1.00 93.88 128 TRP A N 1
ATOM 975 C CA . TRP A 1 128 ? 11.677 -8.591 -9.964 1.00 93.88 128 TRP A CA 1
ATOM 976 C C . TRP A 1 128 ? 10.270 -8.616 -9.355 1.00 93.88 128 TRP A C 1
ATOM 978 O O . TRP A 1 128 ? 10.020 -9.478 -8.518 1.00 93.88 128 TRP A O 1
ATOM 988 N N . VAL A 1 129 ? 9.326 -7.796 -9.839 1.00 95.44 129 VAL A N 1
ATOM 989 C CA . VAL A 1 129 ? 7.909 -7.839 -9.421 1.00 95.44 129 VAL A CA 1
ATOM 990 C C . VAL A 1 129 ? 7.369 -9.263 -9.545 1.00 95.44 129 VAL A C 1
ATOM 992 O O . VAL A 1 129 ? 6.877 -9.830 -8.571 1.00 95.44 129 VAL A O 1
ATOM 995 N N . GLY A 1 130 ? 7.549 -9.899 -10.707 1.00 96.19 130 GLY A N 1
ATOM 996 C CA . GLY A 1 130 ? 7.109 -11.280 -10.902 1.00 96.19 130 GLY A CA 1
ATOM 997 C C . GLY A 1 130 ? 7.791 -12.279 -9.961 1.00 96.19 130 GLY A C 1
ATOM 998 O O . GLY A 1 130 ? 7.152 -13.225 -9.503 1.00 96.19 130 GLY A O 1
ATOM 999 N N . ALA A 1 131 ? 9.077 -12.091 -9.653 1.00 96.25 131 ALA A N 1
ATOM 1000 C CA . ALA A 1 131 ? 9.802 -12.941 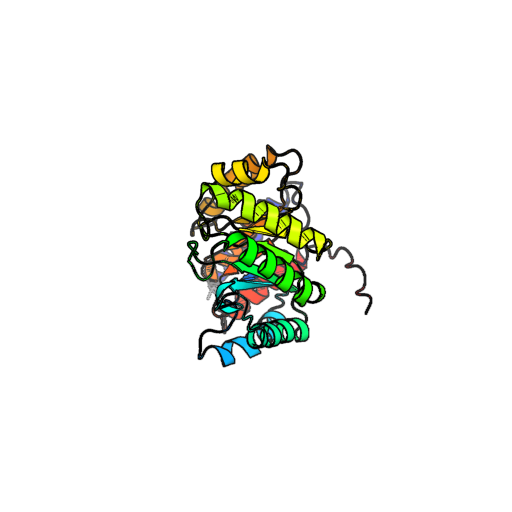-8.710 1.00 96.25 131 ALA A CA 1
ATOM 1001 C C . ALA A 1 131 ? 9.283 -12.793 -7.271 1.00 96.25 131 ALA A C 1
ATOM 1003 O O . ALA A 1 131 ? 9.081 -13.810 -6.609 1.00 96.25 131 ALA A O 1
ATOM 1004 N N . VAL A 1 132 ? 9.019 -11.565 -6.813 1.00 95.69 132 VAL A N 1
ATOM 1005 C CA . VAL A 1 132 ? 8.458 -11.289 -5.481 1.00 95.69 132 VAL A CA 1
ATOM 1006 C C . VAL A 1 132 ? 7.063 -11.897 -5.346 1.00 95.69 132 VAL A C 1
ATOM 1008 O O . VAL A 1 132 ? 6.808 -12.614 -4.380 1.00 95.69 132 VAL A O 1
ATOM 1011 N N . VAL A 1 133 ? 6.182 -11.677 -6.330 1.00 97.19 133 VAL A N 1
ATOM 1012 C CA . VAL A 1 133 ? 4.802 -12.191 -6.290 1.00 97.19 133 VAL A CA 1
ATOM 1013 C C . VAL A 1 133 ? 4.791 -13.713 -6.253 1.00 97.19 133 VAL A C 1
ATOM 1015 O O . VAL A 1 133 ? 4.187 -14.304 -5.364 1.00 97.19 133 VAL A O 1
ATOM 1018 N N . ARG A 1 134 ? 5.538 -14.376 -7.147 1.00 97.44 134 ARG A N 1
ATOM 1019 C CA . ARG A 1 134 ? 5.641 -15.847 -7.131 1.00 97.44 134 ARG A CA 1
ATOM 1020 C C . ARG A 1 134 ? 6.173 -16.389 -5.809 1.00 97.44 134 ARG A C 1
ATOM 1022 O O . ARG A 1 134 ? 5.806 -17.495 -5.432 1.00 97.44 134 ARG A O 1
ATOM 1029 N N . ARG A 1 135 ? 7.065 -15.648 -5.149 1.00 97.12 135 ARG A N 1
ATOM 1030 C CA . ARG A 1 135 ? 7.705 -16.080 -3.907 1.00 97.12 135 ARG A CA 1
ATOM 1031 C C . ARG A 1 135 ? 6.786 -15.965 -2.694 1.00 97.12 135 ARG A C 1
ATOM 1033 O O . ARG A 1 135 ? 6.872 -16.828 -1.830 1.00 97.12 135 ARG A O 1
ATOM 1040 N N . TYR A 1 136 ? 5.960 -14.919 -2.621 1.00 96.44 136 TYR A N 1
ATOM 1041 C CA . TYR A 1 136 ? 5.224 -14.579 -1.397 1.00 96.44 136 TYR A CA 1
ATOM 1042 C C . TYR A 1 136 ? 3.695 -14.568 -1.534 1.00 96.44 136 TYR A C 1
ATOM 1044 O O . TYR A 1 136 ? 3.029 -14.274 -0.551 1.00 96.44 136 TYR A O 1
ATOM 1052 N N . ARG A 1 137 ? 3.115 -14.907 -2.694 1.00 96.06 137 ARG A N 1
ATOM 1053 C CA . ARG A 1 137 ? 1.647 -14.946 -2.900 1.00 96.06 137 ARG A CA 1
ATOM 1054 C C . ARG A 1 137 ? 0.865 -15.737 -1.849 1.00 96.06 137 ARG A C 1
ATOM 1056 O O . ARG A 1 137 ? -0.232 -15.342 -1.490 1.00 96.06 137 ARG A O 1
ATOM 1063 N N . ASP A 1 138 ? 1.441 -16.808 -1.307 1.00 94.62 138 ASP A N 1
ATOM 1064 C CA . ASP A 1 138 ? 0.759 -17.640 -0.308 1.00 94.62 138 ASP A CA 1
ATOM 1065 C C . ASP A 1 138 ? 0.798 -17.013 1.104 1.00 94.62 138 ASP A C 1
ATOM 1067 O O . ASP A 1 138 ? 0.072 -17.436 2.002 1.00 94.62 138 ASP A O 1
ATOM 1071 N N . ASP A 1 139 ? 1.633 -15.986 1.309 1.00 94.12 139 ASP A N 1
ATOM 1072 C CA . ASP A 1 139 ? 1.831 -15.294 2.588 1.00 94.12 139 ASP A CA 1
ATOM 1073 C C . ASP A 1 139 ? 1.281 -13.848 2.582 1.00 94.12 139 ASP A C 1
ATOM 1075 O O . ASP A 1 139 ? 1.306 -13.162 3.610 1.00 94.12 139 ASP A O 1
ATOM 1079 N N . VAL A 1 140 ? 0.810 -13.353 1.433 1.00 93.62 140 VAL A N 1
ATOM 1080 C CA . VAL A 1 140 ? 0.449 -11.947 1.207 1.00 93.62 140 VAL A CA 1
ATOM 1081 C C . VAL A 1 140 ? -1.036 -11.828 0.896 1.00 93.62 140 VAL A C 1
ATOM 1083 O O . VAL A 1 140 ? -1.565 -12.519 0.039 1.00 93.62 140 VAL A O 1
ATOM 1086 N N . GLY A 1 141 ? -1.726 -10.941 1.616 1.00 93.50 141 GLY A N 1
ATOM 1087 C CA . GLY A 1 141 ? -3.165 -10.737 1.453 1.00 93.50 141 GLY A CA 1
ATOM 1088 C C . GLY A 1 141 ? -3.523 -9.669 0.425 1.00 93.50 141 GLY A C 1
ATOM 1089 O O . GLY A 1 141 ? -4.682 -9.597 0.031 1.00 93.50 141 GLY A O 1
ATOM 1090 N N . ALA A 1 142 ? -2.567 -8.814 0.050 1.00 95.81 142 ALA A N 1
ATOM 1091 C CA . ALA A 1 142 ? -2.717 -7.801 -0.987 1.00 95.81 142 ALA A CA 1
ATOM 1092 C C . ALA A 1 142 ? -1.364 -7.266 -1.480 1.00 95.81 142 ALA A C 1
ATOM 1094 O O . ALA A 1 142 ? -0.379 -7.229 -0.736 1.00 95.81 142 ALA A O 1
ATOM 1095 N N . TRP A 1 143 ? -1.344 -6.761 -2.707 1.00 97.31 143 TRP A N 1
ATOM 1096 C CA . TRP A 1 143 ? -0.173 -6.147 -3.323 1.00 97.31 143 TRP A CA 1
ATOM 1097 C C . TRP A 1 143 ? -0.380 -4.654 -3.484 1.00 97.31 143 TRP A C 1
ATOM 1099 O O . TRP A 1 143 ? -1.480 -4.196 -3.773 1.00 97.31 143 TRP A O 1
ATOM 1109 N N . GLU A 1 144 ? 0.688 -3.886 -3.329 1.00 95.69 144 GLU A N 1
ATOM 1110 C CA . GLU A 1 144 ? 0.662 -2.462 -3.621 1.00 95.69 144 GLU A CA 1
ATOM 1111 C C . GLU A 1 144 ? 1.878 -2.095 -4.463 1.00 95.69 144 GLU A C 1
ATOM 1113 O O . GLU A 1 144 ? 3.011 -2.423 -4.125 1.00 95.69 144 GLU A O 1
ATOM 1118 N N . LEU A 1 145 ? 1.656 -1.426 -5.584 1.00 93.69 145 LEU A N 1
ATOM 1119 C CA . LEU A 1 145 ? 2.717 -0.894 -6.423 1.00 93.69 145 LEU A CA 1
ATOM 1120 C C . LEU A 1 145 ? 3.010 0.523 -5.942 1.00 93.69 145 LEU A C 1
ATOM 1122 O O . LEU A 1 145 ? 2.283 1.469 -6.249 1.00 93.69 145 LEU A O 1
ATOM 1126 N N . ALA A 1 146 ? 4.056 0.651 -5.129 1.00 84.56 146 ALA A N 1
ATOM 1127 C CA . ALA A 1 146 ? 4.454 1.912 -4.527 1.00 84.56 146 ALA A CA 1
ATOM 1128 C C . ALA A 1 146 ? 5.389 2.673 -5.474 1.00 84.56 146 ALA A C 1
ATOM 1130 O O . ALA A 1 146 ? 6.615 2.600 -5.372 1.00 84.56 146 ALA A O 1
ATOM 1131 N N . GLY A 1 147 ? 4.790 3.387 -6.426 1.00 64.25 147 GLY A N 1
ATOM 1132 C CA . GLY A 1 147 ? 5.499 4.219 -7.392 1.00 64.25 147 GLY A CA 1
ATOM 1133 C C . GLY A 1 147 ? 5.761 5.633 -6.867 1.00 64.25 147 GLY A C 1
ATOM 1134 O O . GLY A 1 147 ? 4.878 6.477 -6.876 1.00 64.25 147 GLY A O 1
ATOM 1135 N N . SER A 1 148 ? 6.998 5.916 -6.462 1.00 51.50 148 SER A N 1
ATOM 1136 C CA . SER A 1 148 ? 7.620 7.236 -6.695 1.00 51.50 148 SER A CA 1
ATOM 1137 C C . SER A 1 148 ? 8.342 7.162 -8.064 1.00 51.50 148 SER A C 1
ATOM 1139 O O . SER A 1 148 ? 8.435 6.041 -8.573 1.00 51.50 148 SER A O 1
ATOM 1141 N N . PRO A 1 149 ? 8.825 8.244 -8.720 1.00 52.72 149 PRO A N 1
ATOM 1142 C CA . PRO A 1 149 ? 9.253 8.223 -10.124 1.00 52.72 149 PRO A CA 1
ATOM 1143 C C . PRO A 1 149 ? 10.601 7.503 -10.276 1.00 52.72 149 PRO A C 1
ATOM 1145 O O . PRO A 1 149 ? 11.648 8.104 -10.502 1.00 52.72 149 PRO A O 1
ATOM 1148 N N . ALA A 1 150 ? 10.579 6.180 -10.113 1.00 59.66 150 ALA A N 1
ATOM 1149 C CA . ALA A 1 150 ? 11.721 5.313 -10.332 1.00 59.66 150 ALA A CA 1
ATOM 1150 C C . ALA A 1 150 ? 12.151 5.341 -11.808 1.00 59.66 150 ALA A C 1
ATOM 1152 O O . ALA A 1 150 ? 13.316 5.153 -12.156 1.00 59.66 150 ALA A O 1
ATOM 1153 N N . PHE A 1 151 ? 11.163 5.588 -12.662 1.00 66.25 151 PHE A N 1
ATOM 1154 C CA . PHE A 1 151 ? 11.263 5.694 -14.101 1.00 66.25 151 PHE A CA 1
ATOM 1155 C C . PHE A 1 151 ? 10.895 7.113 -14.518 1.00 66.25 151 PHE A C 1
ATOM 1157 O O . PHE A 1 151 ? 10.217 7.829 -13.776 1.00 66.25 151 PHE A O 1
ATOM 1164 N N . ALA A 1 152 ? 11.321 7.506 -15.718 1.00 68.75 152 ALA A N 1
ATOM 1165 C CA . ALA A 1 152 ? 10.872 8.754 -16.319 1.00 68.75 152 ALA A CA 1
ATOM 1166 C C . ALA A 1 152 ? 9.337 8.838 -16.265 1.00 68.75 152 ALA A C 1
ATOM 1168 O O . ALA A 1 152 ? 8.655 7.839 -16.501 1.00 68.75 152 ALA A O 1
ATOM 1169 N N . GLU A 1 153 ? 8.799 10.022 -15.975 1.00 67.69 153 GLU A N 1
ATOM 1170 C CA . GLU A 1 153 ? 7.361 10.251 -15.768 1.00 67.69 153 GLU A CA 1
ATOM 1171 C C . GLU A 1 153 ? 6.505 9.679 -16.910 1.00 67.69 153 GLU A C 1
ATOM 1173 O O . GLU A 1 153 ? 5.520 8.983 -16.668 1.00 67.69 153 GLU A O 1
ATOM 1178 N N . ALA A 1 154 ? 6.967 9.843 -18.155 1.00 68.06 154 ALA A N 1
ATOM 1179 C CA . ALA A 1 154 ? 6.319 9.303 -19.351 1.00 68.06 154 ALA A CA 1
ATOM 1180 C C . ALA A 1 154 ? 6.201 7.763 -19.375 1.00 68.06 154 ALA A C 1
ATOM 1182 O O . ALA A 1 154 ? 5.319 7.224 -20.039 1.00 68.06 154 ALA A O 1
ATOM 1183 N N . GLN A 1 155 ? 7.083 7.044 -18.676 1.00 81.06 155 GLN A N 1
ATOM 1184 C CA . GLN A 1 155 ? 7.081 5.580 -18.599 1.00 81.06 155 GLN A CA 1
ATOM 1185 C C . GLN A 1 155 ? 6.392 5.057 -17.336 1.00 81.06 155 GLN A C 1
ATOM 1187 O O . GLN A 1 155 ? 5.873 3.943 -17.357 1.00 81.06 155 GLN A O 1
ATOM 1192 N N . ALA A 1 156 ? 6.356 5.841 -16.254 1.00 83.44 156 ALA A N 1
ATOM 1193 C CA . ALA A 1 156 ? 5.897 5.390 -14.940 1.00 83.44 156 ALA A CA 1
ATOM 1194 C C . ALA A 1 156 ? 4.497 4.754 -14.978 1.00 83.44 156 ALA A C 1
ATOM 1196 O O . ALA A 1 156 ? 4.301 3.671 -14.430 1.00 83.44 156 ALA A O 1
ATOM 1197 N N . LEU A 1 157 ? 3.551 5.371 -15.694 1.00 87.81 157 LEU A N 1
ATOM 1198 C CA . LEU A 1 157 ? 2.184 4.856 -15.832 1.00 87.81 157 LEU A CA 1
ATOM 1199 C C . LEU A 1 157 ? 2.137 3.480 -16.514 1.00 87.81 157 LEU A C 1
ATOM 1201 O O . LEU A 1 157 ? 1.428 2.586 -16.058 1.00 87.81 157 LEU A O 1
ATOM 1205 N N . ALA A 1 158 ? 2.914 3.298 -17.586 1.00 89.50 158 ALA A N 1
ATOM 1206 C CA . ALA A 1 158 ? 2.979 2.033 -18.313 1.00 89.50 158 ALA A CA 1
ATOM 1207 C C . ALA A 1 158 ? 3.631 0.931 -17.477 1.00 89.50 158 ALA A C 1
ATOM 1209 O O . ALA A 1 158 ? 3.125 -0.187 -17.436 1.00 89.50 158 ALA A O 1
ATOM 1210 N N . VAL A 1 159 ? 4.709 1.257 -16.758 1.00 90.50 159 VAL A N 1
ATOM 1211 C CA . VAL A 1 159 ? 5.376 0.293 -15.877 1.00 90.50 159 VAL A CA 1
ATOM 1212 C C . VAL A 1 159 ? 4.452 -0.156 -14.746 1.00 90.50 159 VAL A C 1
ATOM 1214 O O . VAL A 1 159 ? 4.416 -1.344 -14.438 1.00 90.50 159 VAL A O 1
ATOM 1217 N N . LEU A 1 160 ? 3.688 0.757 -14.140 1.00 91.62 160 LEU A N 1
ATOM 1218 C CA . LEU A 1 160 ? 2.742 0.411 -13.075 1.00 91.62 160 LEU A CA 1
ATOM 1219 C C . LEU A 1 160 ? 1.591 -0.462 -13.588 1.00 91.62 160 LEU A C 1
ATOM 1221 O O . LEU A 1 160 ? 1.267 -1.462 -12.951 1.00 91.62 160 LEU A O 1
ATOM 1225 N N . ALA A 1 161 ? 1.017 -0.134 -14.748 1.00 92.31 161 ALA A N 1
ATOM 1226 C CA . ALA A 1 161 ? -0.020 -0.956 -15.371 1.00 92.31 161 ALA A CA 1
ATOM 1227 C C . ALA A 1 161 ? 0.503 -2.364 -15.722 1.00 92.31 161 ALA A C 1
ATOM 1229 O O . ALA A 1 161 ? -0.113 -3.373 -15.371 1.00 92.31 161 ALA A O 1
ATOM 1230 N N . GLU A 1 162 ? 1.694 -2.460 -16.324 1.00 94.06 162 GLU A N 1
ATOM 1231 C CA . GLU A 1 162 ? 2.311 -3.748 -16.648 1.00 94.06 162 GLU A CA 1
ATOM 1232 C C . GLU A 1 162 ? 2.646 -4.561 -15.388 1.00 94.06 162 GLU A C 1
ATOM 1234 O O . GLU A 1 162 ? 2.387 -5.767 -15.342 1.00 94.06 162 GLU A O 1
ATOM 1239 N N . ALA A 1 163 ? 3.169 -3.912 -14.344 1.00 94.75 163 ALA A N 1
ATOM 1240 C CA . ALA A 1 163 ? 3.435 -4.543 -13.057 1.00 94.75 163 ALA A CA 1
ATOM 1241 C C . ALA A 1 163 ? 2.148 -5.082 -12.413 1.00 94.75 163 ALA A C 1
ATOM 1243 O O . ALA A 1 163 ? 2.158 -6.209 -11.919 1.00 94.75 163 ALA A O 1
ATOM 1244 N N . ALA A 1 164 ? 1.030 -4.349 -12.485 1.00 95.44 164 ALA A N 1
ATOM 1245 C CA . ALA A 1 164 ? -0.263 -4.829 -11.995 1.00 95.44 164 ALA A CA 1
ATOM 1246 C C . ALA A 1 164 ? -0.714 -6.080 -12.763 1.00 95.44 164 ALA A C 1
ATOM 1248 O O . ALA A 1 164 ? -1.096 -7.084 -12.161 1.00 95.44 164 ALA A O 1
ATOM 1249 N N . GLY A 1 165 ? -0.556 -6.077 -14.090 1.00 96.31 165 GLY A N 1
ATOM 1250 C CA . GLY A 1 165 ? -0.801 -7.257 -14.918 1.00 96.31 165 GLY A CA 1
ATOM 1251 C C . GLY A 1 165 ? 0.101 -8.449 -14.568 1.00 96.31 165 GLY A C 1
ATOM 1252 O O . GLY A 1 165 ? -0.345 -9.594 -14.626 1.00 96.31 165 GLY A O 1
ATOM 1253 N N . ILE A 1 166 ? 1.366 -8.220 -14.193 1.00 97.12 166 ILE A N 1
ATOM 1254 C CA . ILE A 1 166 ? 2.275 -9.277 -13.713 1.00 97.12 166 ILE A CA 1
ATOM 1255 C C . ILE A 1 166 ? 1.786 -9.860 -12.387 1.00 97.12 166 ILE A C 1
ATOM 1257 O O . ILE A 1 166 ? 1.800 -11.084 -12.239 1.00 97.12 166 ILE A O 1
ATOM 1261 N N . VAL A 1 167 ? 1.358 -9.009 -11.449 1.00 97.19 167 VAL A N 1
ATOM 1262 C CA . VAL A 1 167 ? 0.805 -9.449 -10.163 1.00 97.19 167 VAL A CA 1
ATOM 1263 C C . VAL A 1 167 ? -0.407 -10.342 -10.410 1.00 97.19 167 VAL A C 1
ATOM 1265 O O . VAL A 1 167 ? -0.362 -11.511 -10.039 1.00 97.19 167 VAL A O 1
ATOM 1268 N N . ALA A 1 168 ? -1.406 -9.863 -11.156 1.00 96.06 168 ALA A N 1
ATOM 1269 C CA . ALA A 1 168 ? -2.628 -10.617 -11.440 1.00 96.06 168 ALA A CA 1
ATOM 1270 C C . ALA A 1 168 ? -2.372 -11.969 -12.137 1.00 96.06 168 ALA A C 1
ATOM 1272 O O . ALA A 1 168 ? -3.087 -12.942 -11.903 1.00 96.06 168 ALA A O 1
ATOM 1273 N N . ARG A 1 169 ? -1.327 -12.077 -12.975 1.00 97.00 169 ARG A N 1
ATOM 1274 C CA . ARG A 1 169 ? -0.938 -13.355 -13.605 1.00 97.00 169 ARG A CA 1
ATOM 1275 C C . ARG A 1 169 ? -0.320 -14.360 -12.633 1.00 97.00 169 ARG A C 1
ATOM 1277 O O . ARG A 1 169 ? -0.411 -15.562 -12.871 1.00 97.00 169 ARG A O 1
ATOM 1284 N N . HIS A 1 170 ? 0.376 -13.897 -11.598 1.00 97.75 170 HIS A N 1
ATOM 1285 C CA . HIS A 1 170 ? 1.057 -14.768 -10.635 1.00 97.75 170 HIS A CA 1
ATOM 1286 C C . HIS A 1 170 ? 0.247 -15.018 -9.359 1.00 97.75 170 HIS A C 1
ATOM 1288 O O . HIS A 1 170 ? 0.454 -16.054 -8.716 1.00 97.75 170 HIS A O 1
ATOM 1294 N N . ASP A 1 171 ? -0.667 -14.103 -9.048 1.00 96.81 171 ASP A N 1
ATOM 1295 C CA . ASP A 1 171 ? -1.586 -14.099 -7.921 1.00 96.81 171 ASP A CA 1
ATOM 1296 C C . ASP A 1 171 ? -2.881 -13.372 -8.322 1.00 96.81 171 ASP A C 1
ATOM 1298 O O . ASP A 1 171 ? -3.038 -12.169 -8.136 1.00 96.81 171 ASP A O 1
ATOM 1302 N N . GLY A 1 172 ? -3.804 -14.114 -8.936 1.00 91.44 172 GLY A N 1
ATOM 1303 C CA . GLY A 1 172 ? -5.086 -13.578 -9.400 1.00 91.44 172 GLY A CA 1
ATOM 1304 C C . GLY A 1 172 ? -6.170 -13.523 -8.321 1.00 91.44 172 GLY A C 1
ATOM 1305 O O . GLY A 1 172 ? -7.342 -13.400 -8.665 1.00 91.44 172 GLY A O 1
ATOM 1306 N N . GLN A 1 173 ? -5.826 -13.734 -7.047 1.00 90.31 173 GLN A N 1
ATOM 1307 C CA . GLN A 1 173 ? -6.779 -13.697 -5.929 1.00 90.31 173 GLN A CA 1
ATOM 1308 C C . GLN A 1 173 ? -6.531 -12.500 -5.013 1.00 90.31 173 GLN A C 1
ATOM 1310 O O . GLN A 1 173 ? -7.486 -11.929 -4.481 1.00 90.31 173 GLN A O 1
ATOM 1315 N N . ALA A 1 174 ? -5.267 -12.119 -4.817 1.00 93.19 174 ALA A N 1
ATOM 1316 C CA . ALA A 1 174 ? -4.931 -10.962 -4.008 1.00 93.19 174 ALA A CA 1
ATOM 1317 C C . ALA A 1 174 ? -5.210 -9.650 -4.764 1.00 93.19 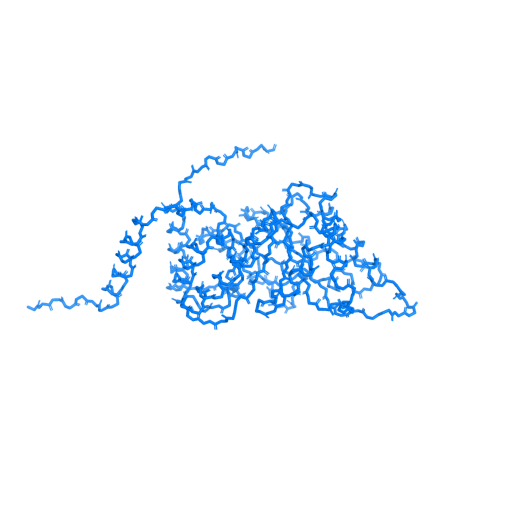174 ALA A C 1
ATOM 1319 O O . ALA A 1 174 ? -4.845 -9.519 -5.933 1.00 93.19 174 ALA A O 1
ATOM 1320 N N . PRO A 1 175 ? -5.807 -8.648 -4.100 1.00 94.94 175 PRO A N 1
ATOM 1321 C CA . PRO A 1 175 ? -6.062 -7.360 -4.713 1.00 94.94 175 PRO A CA 1
ATOM 1322 C C . PRO A 1 175 ? -4.769 -6.579 -4.957 1.00 94.94 175 PRO A C 1
ATOM 1324 O O . PRO A 1 175 ? -3.852 -6.611 -4.128 1.00 94.94 175 PRO A O 1
ATOM 1327 N N . VAL A 1 176 ? -4.733 -5.830 -6.058 1.00 96.00 176 VAL A N 1
ATOM 1328 C CA . VAL A 1 176 ? -3.602 -4.987 -6.456 1.00 96.00 176 VAL A CA 1
ATOM 1329 C C . VAL A 1 176 ? -3.968 -3.515 -6.311 1.00 96.00 176 VAL A C 1
ATOM 1331 O O . VAL A 1 176 ? -4.879 -3.011 -6.968 1.00 96.00 176 VAL A O 1
ATOM 1334 N N . ALA A 1 177 ? -3.234 -2.807 -5.460 1.00 95.06 177 ALA A N 1
ATOM 1335 C CA . ALA A 1 177 ? -3.324 -1.364 -5.319 1.00 95.06 177 ALA A CA 1
ATOM 1336 C C . ALA A 1 177 ? -2.168 -0.650 -6.022 1.00 95.06 177 ALA A C 1
ATOM 1338 O O . ALA A 1 177 ? -1.075 -1.200 -6.165 1.00 95.06 177 ALA A O 1
ATOM 1339 N N . VAL A 1 178 ? -2.370 0.617 -6.372 1.00 92.62 178 VAL A N 1
ATOM 1340 C CA . VAL A 1 178 ? -1.280 1.538 -6.729 1.00 92.62 178 VAL A CA 1
ATOM 1341 C C . VAL A 1 178 ? -1.233 2.677 -5.720 1.00 92.62 178 VAL A C 1
ATOM 1343 O O . VAL A 1 178 ? -2.268 3.271 -5.414 1.00 92.62 178 VAL A O 1
ATOM 1346 N N . SER A 1 179 ? -0.045 2.976 -5.188 1.00 88.69 179 SER A N 1
ATOM 1347 C CA . SER A 1 179 ? 0.147 4.158 -4.343 1.00 88.69 179 SER A CA 1
ATOM 1348 C C . SER A 1 179 ? 0.264 5.409 -5.199 1.00 88.69 179 SER A C 1
ATOM 1350 O O . SER A 1 179 ? 1.035 5.426 -6.158 1.00 88.69 179 SER A O 1
ATOM 1352 N N . LEU A 1 180 ? -0.422 6.476 -4.803 1.00 80.25 180 LEU A N 1
ATOM 1353 C CA . LEU A 1 180 ? -0.128 7.809 -5.316 1.00 80.25 180 LEU A CA 1
ATOM 1354 C C . LEU A 1 180 ? 1.119 8.381 -4.610 1.00 80.25 180 LEU A C 1
ATOM 1356 O O . LEU A 1 180 ? 1.410 8.001 -3.467 1.00 80.25 180 LEU A O 1
ATOM 1360 N N . PRO A 1 181 ? 1.841 9.316 -5.258 1.00 69.06 181 PRO A N 1
ATOM 1361 C CA . PRO A 1 181 ? 2.753 10.226 -4.568 1.00 69.06 181 PRO A CA 1
ATOM 1362 C C . PRO A 1 181 ? 2.051 10.957 -3.410 1.00 69.06 181 PRO A C 1
ATOM 1364 O O . PRO A 1 181 ? 0.825 10.936 -3.306 1.00 69.06 181 PRO A O 1
ATOM 1367 N N . ASP A 1 182 ? 2.819 11.611 -2.534 1.00 70.44 182 ASP A N 1
ATOM 1368 C CA . ASP A 1 182 ? 2.255 12.338 -1.390 1.00 70.44 182 ASP A CA 1
ATOM 1369 C C . ASP A 1 182 ? 1.149 13.319 -1.829 1.00 70.44 182 ASP A C 1
ATOM 1371 O O . ASP A 1 182 ? 1.337 14.128 -2.739 1.00 70.44 182 ASP A O 1
ATOM 1375 N N . GLY A 1 183 ? -0.008 13.249 -1.164 1.00 74.12 183 GLY A N 1
ATOM 1376 C CA . GLY A 1 183 ? -1.216 13.970 -1.554 1.00 74.12 183 GLY A CA 1
ATOM 1377 C C . GLY A 1 183 ? -2.149 13.157 -2.457 1.00 74.12 183 GLY A C 1
ATOM 1378 O O . GLY A 1 183 ? -2.242 11.931 -2.367 1.00 74.12 183 GLY A O 1
ATOM 1379 N N . ILE A 1 184 ? -2.922 13.874 -3.277 1.00 78.00 184 ILE A N 1
ATOM 1380 C CA . ILE A 1 184 ? -3.899 13.309 -4.214 1.00 78.00 184 ILE A CA 1
ATOM 1381 C C . ILE A 1 184 ? -3.677 13.968 -5.579 1.00 78.00 184 ILE A C 1
ATOM 1383 O O . ILE A 1 184 ? -4.129 15.087 -5.818 1.00 78.00 184 ILE A O 1
ATOM 1387 N N . ASP A 1 185 ? -2.981 13.266 -6.470 1.00 82.69 185 ASP A N 1
ATOM 1388 C CA . ASP A 1 185 ? -2.782 13.664 -7.867 1.00 82.69 185 ASP A CA 1
ATOM 1389 C C . ASP A 1 185 ? -3.875 13.042 -8.754 1.00 82.69 185 ASP A C 1
ATOM 1391 O O . ASP A 1 185 ? -3.748 11.924 -9.262 1.00 82.69 185 ASP A O 1
ATOM 1395 N N . LEU A 1 186 ? -5.002 13.753 -8.877 1.00 83.69 186 LEU A N 1
ATOM 1396 C CA . LEU A 1 186 ? -6.146 13.298 -9.673 1.00 83.69 186 LEU A CA 1
ATOM 1397 C C . LEU A 1 186 ? -5.833 13.178 -11.172 1.00 83.69 186 LEU A C 1
ATOM 1399 O O . LEU A 1 186 ? -6.180 12.137 -11.734 1.00 83.69 186 LEU A O 1
ATOM 1403 N N . PRO A 1 187 ? -5.182 14.160 -11.833 1.00 85.69 187 PRO A N 1
ATOM 1404 C CA . PRO A 1 187 ? -4.819 14.022 -13.242 1.00 85.69 187 PRO A CA 1
ATOM 1405 C C . PRO A 1 187 ? -3.937 12.801 -13.513 1.00 85.69 187 PRO A C 1
ATOM 1407 O O . PRO A 1 187 ? -4.191 12.062 -14.465 1.00 85.69 187 PRO A O 1
ATOM 1410 N N . TRP A 1 188 ? -2.938 12.546 -12.663 1.00 85.94 188 TRP A N 1
ATOM 1411 C CA . TRP A 1 188 ? -2.081 11.370 -12.796 1.00 85.94 188 TRP A CA 1
ATOM 1412 C C . TRP A 1 188 ? -2.868 10.070 -12.621 1.00 85.94 188 TRP A C 1
ATOM 1414 O O . TRP A 1 188 ? -2.710 9.132 -13.404 1.00 85.94 188 TRP A O 1
ATOM 1424 N N . LEU A 1 189 ? -3.768 10.025 -11.634 1.00 86.69 189 LEU A N 1
ATOM 1425 C CA . LEU A 1 189 ? -4.610 8.859 -11.397 1.00 86.69 189 LEU A CA 1
ATOM 1426 C C . LEU A 1 189 ? -5.558 8.587 -12.571 1.00 86.69 189 LEU A C 1
ATOM 1428 O O . LEU A 1 189 ? -5.699 7.443 -13.002 1.00 86.69 189 LEU A O 1
ATOM 1432 N N . GLN A 1 190 ? -6.172 9.634 -13.122 1.00 87.25 190 GLN A N 1
ATOM 1433 C CA . GLN A 1 190 ? -7.008 9.533 -14.316 1.00 87.25 190 GLN A CA 1
ATOM 1434 C C . GLN A 1 190 ? -6.213 9.031 -15.519 1.00 87.25 190 GLN A C 1
ATOM 1436 O O . GLN A 1 190 ? -6.675 8.130 -16.219 1.00 87.25 190 GLN A O 1
ATOM 1441 N N . ALA A 1 191 ? -4.997 9.540 -15.718 1.00 88.56 191 ALA A N 1
ATOM 1442 C CA . ALA A 1 191 ? -4.114 9.075 -16.779 1.00 88.56 191 ALA A CA 1
ATOM 1443 C C . ALA A 1 191 ? -3.718 7.598 -16.615 1.00 88.56 191 ALA A C 1
ATOM 1445 O O . ALA A 1 191 ? -3.637 6.886 -17.614 1.00 88.56 191 ALA A O 1
ATOM 1446 N N . LEU A 1 192 ? -3.499 7.121 -15.382 1.00 88.50 192 LEU A N 1
ATOM 1447 C CA . LEU A 1 192 ? -3.217 5.711 -15.101 1.00 88.50 192 LEU A CA 1
ATOM 1448 C C . LEU A 1 192 ? -4.421 4.819 -15.422 1.00 88.50 192 LEU A C 1
ATOM 1450 O O . LEU A 1 192 ? -4.291 3.855 -16.173 1.00 88.50 192 LEU A O 1
ATOM 1454 N N . LEU A 1 193 ? -5.584 5.140 -14.854 1.00 88.62 193 LEU A N 1
ATOM 1455 C CA . LEU A 1 193 ? -6.783 4.301 -14.937 1.00 88.62 193 LEU A CA 1
ATOM 1456 C C . LEU A 1 193 ? -7.436 4.318 -16.326 1.00 88.62 193 LEU A C 1
ATOM 1458 O O . LEU A 1 193 ? -8.132 3.372 -16.681 1.00 88.62 193 LEU A O 1
ATOM 1462 N N . ALA A 1 194 ? -7.192 5.351 -17.138 1.00 89.06 194 ALA A N 1
ATOM 1463 C CA . ALA A 1 194 ? -7.643 5.398 -18.529 1.00 89.06 194 ALA A CA 1
ATOM 1464 C C . ALA A 1 194 ? -6.877 4.432 -19.453 1.00 89.06 194 ALA A C 1
ATOM 1466 O O . ALA A 1 194 ? -7.263 4.249 -20.611 1.00 89.06 194 ALA A O 1
ATOM 1467 N N . ARG A 1 195 ? -5.778 3.824 -18.986 1.00 89.38 195 ARG A N 1
ATOM 1468 C CA . ARG A 1 195 ? -4.997 2.907 -19.813 1.00 89.38 195 ARG A CA 1
ATOM 1469 C C . ARG A 1 195 ? -5.704 1.554 -19.970 1.00 89.38 195 ARG A C 1
ATOM 1471 O O . ARG A 1 195 ? -6.138 0.976 -18.976 1.00 89.38 195 ARG A O 1
ATOM 1478 N N . PRO A 1 196 ? -5.724 0.962 -21.179 1.00 87.31 196 PRO A N 1
ATOM 1479 C CA . PRO A 1 196 ? -6.312 -0.363 -21.391 1.00 87.31 196 PRO A CA 1
ATOM 1480 C C . PRO A 1 196 ? -5.652 -1.487 -20.577 1.00 87.31 196 PRO A C 1
ATOM 1482 O O . PRO A 1 196 ? -6.299 -2.476 -20.246 1.00 87.31 196 PRO A O 1
ATOM 1485 N N . ASP A 1 197 ? -4.364 -1.348 -20.258 1.00 87.25 197 ASP A N 1
ATOM 1486 C CA . ASP A 1 197 ? -3.579 -2.326 -19.500 1.00 87.25 197 ASP A CA 1
ATOM 1487 C C . ASP A 1 197 ? -3.636 -2.118 -17.974 1.00 87.25 197 ASP A C 1
ATOM 1489 O O . ASP A 1 197 ? -3.058 -2.907 -17.231 1.00 87.25 197 ASP A O 1
ATOM 1493 N N . ALA A 1 198 ? -4.376 -1.114 -17.490 1.00 89.88 198 ALA A N 1
ATOM 1494 C CA . ALA A 1 198 ? -4.578 -0.848 -16.063 1.00 89.88 198 ALA A CA 1
ATOM 1495 C C . ALA A 1 198 ? -5.711 -1.680 -15.428 1.00 89.88 198 ALA A C 1
ATOM 1497 O O . ALA A 1 198 ? -5.973 -1.546 -14.236 1.00 89.88 198 ALA A O 1
ATOM 1498 N N . ALA A 1 199 ? -6.366 -2.567 -16.187 1.00 91.31 199 ALA A N 1
ATOM 1499 C CA . ALA A 1 199 ? -7.529 -3.341 -15.732 1.00 91.31 199 ALA A CA 1
ATOM 1500 C C . ALA A 1 199 ? -7.265 -4.255 -14.517 1.00 91.31 199 ALA A C 1
ATOM 1502 O O . ALA A 1 199 ? -8.208 -4.690 -13.865 1.00 91.31 199 ALA A O 1
ATOM 1503 N N . ALA A 1 200 ? -5.997 -4.557 -14.223 1.00 93.94 200 ALA A N 1
ATOM 1504 C CA . ALA A 1 200 ? -5.587 -5.351 -13.066 1.00 93.94 200 ALA A CA 1
ATOM 1505 C C . ALA A 1 200 ? -5.465 -4.534 -11.763 1.00 93.94 200 ALA A C 1
ATOM 1507 O O . ALA A 1 200 ? -5.079 -5.093 -10.743 1.00 93.94 200 ALA A O 1
ATOM 1508 N N . ILE A 1 201 ? -5.718 -3.221 -11.790 1.00 94.19 201 ILE A N 1
ATOM 1509 C CA . ILE A 1 201 ? -5.654 -2.357 -10.606 1.00 94.19 201 ILE A CA 1
ATOM 1510 C C . ILE A 1 201 ? -7.024 -2.348 -9.926 1.00 94.19 201 ILE A C 1
ATOM 1512 O O . ILE A 1 201 ? -7.983 -1.785 -10.447 1.00 94.19 201 ILE A O 1
ATOM 1516 N N . ASP A 1 202 ? -7.104 -2.927 -8.730 1.00 94.31 202 ASP A N 1
ATOM 1517 C CA . ASP A 1 202 ? -8.354 -3.021 -7.975 1.00 94.31 202 ASP A CA 1
ATOM 1518 C C . ASP A 1 202 ? -8.553 -1.900 -6.951 1.00 94.31 202 ASP A C 1
ATOM 1520 O O . ASP A 1 202 ? -9.656 -1.728 -6.415 1.00 94.31 202 ASP A O 1
ATOM 1524 N N . ALA A 1 203 ? -7.470 -1.216 -6.580 1.00 94.06 203 ALA A N 1
ATOM 1525 C CA . ALA A 1 203 ? -7.478 -0.212 -5.530 1.00 94.06 203 ALA A CA 1
ATOM 1526 C C . ALA A 1 203 ? -6.478 0.924 -5.780 1.00 94.06 203 ALA A C 1
ATOM 1528 O O . ALA A 1 203 ? -5.455 0.771 -6.447 1.00 94.06 203 ALA A O 1
ATOM 1529 N N . VAL A 1 204 ? -6.763 2.072 -5.178 1.00 93.00 204 VAL A N 1
ATOM 1530 C CA . VAL A 1 204 ? -5.877 3.234 -5.130 1.00 93.00 204 VAL A CA 1
ATOM 1531 C C . VAL A 1 204 ? -5.527 3.514 -3.679 1.00 93.00 204 VAL A C 1
ATOM 1533 O O . VAL A 1 204 ? -6.403 3.603 -2.823 1.00 93.00 204 VAL A O 1
ATOM 1536 N N . SER A 1 205 ? -4.236 3.614 -3.389 1.00 93.00 205 SER A N 1
ATOM 1537 C CA . SER A 1 205 ? -3.709 3.888 -2.056 1.00 93.00 205 SER A CA 1
ATOM 1538 C C . SER A 1 205 ? -3.227 5.331 -2.020 1.00 93.00 205 SER A C 1
ATOM 1540 O O . SER A 1 205 ? -2.271 5.695 -2.705 1.00 93.00 205 SER A O 1
ATOM 1542 N N . VAL A 1 206 ? -3.916 6.179 -1.262 1.00 91.56 206 VAL A N 1
ATOM 1543 C CA . VAL A 1 206 ? -3.574 7.601 -1.141 1.00 91.56 206 VAL A CA 1
ATOM 1544 C C . VAL A 1 206 ? -2.911 7.901 0.187 1.00 91.56 206 VAL A C 1
ATOM 1546 O O . VAL A 1 206 ? -3.147 7.229 1.192 1.00 91.56 206 VAL A O 1
ATOM 1549 N N . ARG A 1 207 ? -2.118 8.968 0.208 1.00 91.38 207 ARG A N 1
ATOM 1550 C CA . ARG A 1 207 ? -1.581 9.552 1.434 1.00 91.38 207 ARG A CA 1
ATOM 1551 C C . ARG A 1 207 ? -2.094 10.985 1.547 1.00 91.38 207 ARG A C 1
ATOM 1553 O O . ARG A 1 207 ? -1.436 11.899 1.048 1.00 91.38 207 ARG A O 1
ATOM 1560 N N . PRO A 1 208 ? -3.288 11.190 2.136 1.00 90.12 208 PRO A N 1
ATOM 1561 C CA . PRO A 1 208 ? -3.842 12.524 2.318 1.00 90.12 208 PRO A CA 1
ATOM 1562 C C . PRO A 1 208 ? -2.876 13.399 3.113 1.00 90.12 208 PRO A C 1
ATOM 1564 O O . PRO A 1 208 ? -2.164 12.912 3.994 1.00 90.12 208 PRO A O 1
ATOM 1567 N N . LEU A 1 209 ? -2.884 14.701 2.835 1.00 88.44 209 LEU A N 1
ATOM 1568 C CA . LEU A 1 209 ? -2.092 15.655 3.601 1.00 88.44 209 LEU A CA 1
ATOM 1569 C C . LEU A 1 209 ? -2.480 15.589 5.079 1.00 88.44 209 LEU A C 1
ATOM 1571 O O . LEU A 1 209 ? -3.669 15.543 5.416 1.00 88.44 209 LEU A O 1
ATOM 1575 N N . ALA A 1 210 ? -1.464 15.609 5.942 1.00 84.94 210 ALA A N 1
ATOM 1576 C CA . ALA A 1 210 ? -1.649 15.591 7.383 1.00 84.94 210 ALA A CA 1
ATOM 1577 C C . ALA A 1 210 ? -2.497 16.789 7.835 1.00 84.94 210 ALA A C 1
ATOM 1579 O O . ALA A 1 210 ? -2.292 17.926 7.408 1.00 84.94 210 ALA A O 1
ATOM 1580 N N . GLY A 1 211 ? -3.452 16.530 8.724 1.00 87.25 211 GLY A N 1
ATOM 1581 C CA . GLY A 1 211 ? -4.369 17.544 9.222 1.00 87.25 211 GLY A CA 1
ATOM 1582 C C . GLY A 1 211 ? -5.478 16.954 10.082 1.00 87.25 211 GLY A C 1
ATOM 1583 O O . GLY A 1 211 ? -5.431 15.789 10.479 1.00 87.25 211 GLY A O 1
ATOM 1584 N N . GLY A 1 212 ? -6.466 17.794 10.387 1.00 91.19 212 GLY A N 1
ATOM 1585 C CA . GLY A 1 212 ? -7.646 17.405 11.152 1.00 91.19 212 GLY A CA 1
ATOM 1586 C C . GLY A 1 212 ? -8.708 16.667 10.322 1.00 91.19 212 GLY A C 1
ATOM 1587 O O . GLY A 1 212 ? -8.593 16.580 9.094 1.00 91.19 212 GLY A O 1
ATOM 1588 N N . PRO A 1 213 ? -9.764 16.166 10.989 1.00 91.94 213 PRO A N 1
ATOM 1589 C CA 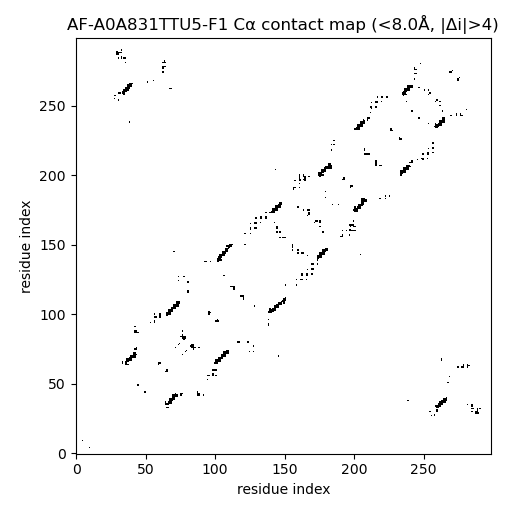. PRO A 1 213 ? -10.895 15.475 10.365 1.00 91.94 213 PRO A CA 1
ATOM 1590 C C . PRO A 1 213 ? -11.510 16.228 9.182 1.00 91.94 213 PRO A C 1
ATOM 1592 O O . PRO A 1 213 ? -11.783 15.622 8.153 1.00 91.94 213 PRO A O 1
ATOM 1595 N N . GLU A 1 214 ? -11.648 17.548 9.284 1.00 93.25 214 GLU A N 1
ATOM 1596 C CA . GLU A 1 214 ? -12.288 18.390 8.270 1.00 93.25 214 GLU A CA 1
ATOM 1597 C C . GLU A 1 214 ? -11.463 18.458 6.980 1.00 93.25 214 GLU A C 1
ATOM 1599 O O . GLU A 1 214 ? -12.006 18.495 5.874 1.00 93.25 214 GLU A O 1
ATOM 1604 N N . LEU A 1 215 ? -10.130 18.476 7.103 1.00 92.81 215 LEU A N 1
ATOM 1605 C CA . LEU A 1 215 ? -9.245 18.461 5.941 1.00 92.81 215 LEU A CA 1
ATOM 1606 C C . LEU A 1 215 ? -9.230 17.075 5.289 1.00 92.81 215 LEU A C 1
ATOM 1608 O O . LEU A 1 215 ? -9.226 16.982 4.062 1.00 92.81 215 LEU A O 1
ATOM 1612 N N . LEU A 1 216 ? -9.237 16.006 6.090 1.00 93.69 216 LEU A N 1
ATOM 1613 C CA . LEU A 1 216 ? -9.334 14.642 5.573 1.00 93.69 216 LEU A CA 1
ATOM 1614 C C . LEU A 1 216 ? -10.655 14.434 4.820 1.00 93.69 216 LEU A C 1
ATOM 1616 O O . LEU A 1 216 ? -10.636 13.949 3.694 1.00 93.69 216 LEU A O 1
ATOM 1620 N N . GLU A 1 217 ? -11.780 14.861 5.393 1.00 93.88 217 GLU A N 1
ATOM 1621 C CA . GLU A 1 217 ? -13.105 14.742 4.779 1.00 93.88 217 GLU A CA 1
ATOM 1622 C C . GLU A 1 217 ? -13.154 15.431 3.413 1.00 93.88 217 GLU A C 1
ATOM 1624 O O . GLU A 1 217 ? -13.568 14.827 2.426 1.00 93.88 217 GLU A O 1
ATOM 1629 N N . ARG A 1 218 ? -12.650 16.669 3.323 1.00 93.06 218 ARG A N 1
ATOM 1630 C CA . ARG A 1 218 ? -12.585 17.409 2.053 1.00 93.06 218 ARG A CA 1
ATOM 1631 C C . ARG A 1 218 ? -11.731 16.695 1.007 1.00 93.06 218 ARG A C 1
ATOM 1633 O O . ARG A 1 218 ? -12.142 16.604 -0.147 1.00 93.06 218 ARG A O 1
ATOM 1640 N N . GLN A 1 219 ? -10.558 16.194 1.399 1.00 92.12 219 GLN A N 1
ATOM 1641 C CA . GLN A 1 219 ? -9.658 15.470 0.497 1.00 92.12 219 GLN A CA 1
ATOM 1642 C C . GLN A 1 219 ? -10.298 14.175 -0.025 1.00 92.12 219 GLN A C 1
ATOM 1644 O O . GLN A 1 219 ? -10.265 13.917 -1.228 1.00 92.12 219 GLN A O 1
ATOM 1649 N N . LEU A 1 220 ? -10.931 13.389 0.854 1.00 91.88 220 LEU A N 1
ATOM 1650 C CA . LEU A 1 220 ? -11.594 12.143 0.469 1.00 91.88 220 LEU A CA 1
ATOM 1651 C C . LEU A 1 220 ? -12.855 12.396 -0.363 1.00 91.88 220 LEU A C 1
ATOM 1653 O O . LEU A 1 220 ? -13.074 11.689 -1.337 1.00 91.88 220 LEU A O 1
ATOM 1657 N N . ALA A 1 221 ? -13.647 13.428 -0.060 1.00 90.94 221 ALA A N 1
ATOM 1658 C CA . ALA A 1 221 ? -14.831 13.772 -0.850 1.00 90.94 221 ALA A CA 1
ATOM 1659 C C . ALA A 1 221 ? -14.478 14.144 -2.301 1.00 90.94 221 ALA A C 1
ATOM 1661 O O . ALA A 1 221 ? -15.161 13.714 -3.234 1.00 90.94 221 ALA A O 1
ATOM 1662 N N . LEU A 1 222 ? -13.397 14.909 -2.504 1.00 88.88 222 LEU A N 1
ATOM 1663 C CA . LEU A 1 222 ? -12.894 15.238 -3.842 1.00 88.88 222 LEU A CA 1
ATOM 1664 C C . LEU A 1 222 ? -12.448 13.984 -4.598 1.00 88.88 222 LEU A C 1
ATOM 1666 O O . LEU A 1 222 ? -12.799 13.812 -5.765 1.00 88.88 222 LEU A O 1
ATOM 1670 N N . LEU A 1 223 ? -11.718 13.097 -3.923 1.00 89.00 223 LEU A N 1
ATOM 1671 C CA . LEU A 1 223 ? -11.243 11.853 -4.513 1.00 89.00 223 LEU A CA 1
ATOM 1672 C C . LEU A 1 223 ? -12.388 10.903 -4.860 1.00 89.00 223 LEU A C 1
ATOM 1674 O O . LEU A 1 223 ? -12.462 10.444 -5.992 1.00 89.00 223 LEU A O 1
ATOM 1678 N N . THR A 1 224 ? -13.306 10.645 -3.929 1.00 88.19 224 THR A N 1
ATOM 1679 C CA . THR A 1 224 ? -14.465 9.777 -4.163 1.00 88.19 224 THR A CA 1
ATOM 1680 C C . THR A 1 224 ? -15.286 10.283 -5.342 1.00 88.19 224 THR A C 1
ATOM 1682 O O . THR A 1 224 ? -15.652 9.494 -6.210 1.00 88.19 224 THR A O 1
ATOM 1685 N N . ARG A 1 225 ? -15.506 11.600 -5.448 1.00 87.06 225 ARG A N 1
ATOM 1686 C CA . ARG A 1 225 ? -16.181 12.192 -6.609 1.00 87.06 225 ARG A CA 1
ATOM 1687 C C . ARG A 1 225 ? -15.426 11.921 -7.912 1.00 87.06 225 ARG A C 1
ATOM 1689 O O . ARG A 1 225 ? -16.048 11.486 -8.874 1.00 87.06 225 ARG A O 1
ATOM 1696 N N . ALA A 1 226 ? -14.113 12.130 -7.946 1.00 84.81 226 ALA A N 1
ATOM 1697 C CA . ALA A 1 226 ? -13.317 11.851 -9.141 1.00 84.81 226 ALA A CA 1
ATOM 1698 C C . ALA A 1 226 ? -13.330 10.357 -9.515 1.00 84.81 226 ALA A C 1
ATOM 1700 O O . ALA A 1 226 ? -13.400 10.013 -10.690 1.00 84.81 226 ALA A O 1
ATOM 1701 N N . LEU A 1 227 ? -13.325 9.457 -8.526 1.00 84.31 227 LEU A N 1
ATOM 1702 C CA . LEU A 1 227 ? -13.382 8.015 -8.768 1.00 84.31 227 LEU A CA 1
ATOM 1703 C C . LEU A 1 227 ? -14.733 7.561 -9.340 1.00 84.31 227 LEU A C 1
ATOM 1705 O O . LEU A 1 227 ? -14.771 6.604 -10.107 1.00 84.31 227 LEU A O 1
ATOM 1709 N N . THR A 1 228 ? -15.838 8.248 -9.030 1.00 83.31 228 THR A N 1
ATOM 1710 C CA . THR A 1 228 ? -17.159 7.899 -9.594 1.00 83.31 228 THR A CA 1
ATOM 1711 C C . THR A 1 228 ? -17.280 8.136 -11.101 1.00 83.31 228 THR A C 1
ATOM 1713 O O . THR A 1 228 ? -18.231 7.655 -11.710 1.00 83.31 228 THR A O 1
ATOM 1716 N N . GLU A 1 229 ? -16.326 8.838 -11.720 1.00 82.44 229 GLU A N 1
ATOM 1717 C CA . GLU A 1 229 ? -16.290 9.037 -13.175 1.00 82.44 229 GLU A CA 1
ATOM 1718 C C . GLU A 1 229 ? -15.844 7.772 -13.934 1.00 82.44 229 GLU A C 1
ATOM 1720 O O . GLU A 1 229 ? -16.081 7.659 -15.137 1.00 82.44 229 GLU A O 1
ATOM 1725 N N . PHE A 1 230 ? -15.239 6.792 -13.250 1.00 81.06 230 PHE A N 1
ATOM 1726 C CA . PHE A 1 230 ? -14.853 5.517 -13.854 1.00 81.06 230 PHE A CA 1
ATOM 1727 C C . PHE A 1 230 ? -16.006 4.513 -13.822 1.00 81.06 230 PHE A C 1
ATOM 1729 O O . PHE A 1 230 ? -16.675 4.344 -12.805 1.00 81.06 230 PHE A O 1
ATOM 1736 N N . ALA A 1 231 ? -16.186 3.771 -14.919 1.00 76.44 231 ALA A N 1
ATOM 1737 C CA . ALA A 1 231 ? -17.216 2.731 -15.022 1.00 76.44 231 ALA A CA 1
ATOM 1738 C C . ALA A 1 231 ? -17.074 1.633 -13.947 1.00 76.44 231 ALA A C 1
ATOM 1740 O O . ALA A 1 231 ? -18.070 1.065 -13.504 1.00 76.44 231 ALA A O 1
ATOM 1741 N N . ALA A 1 232 ? -15.838 1.358 -13.524 1.00 82.56 232 ALA A N 1
ATOM 1742 C CA . ALA A 1 232 ? -15.505 0.494 -12.399 1.00 82.56 232 ALA A CA 1
ATOM 1743 C C . ALA A 1 232 ? -14.564 1.269 -11.459 1.00 82.56 232 ALA A C 1
ATOM 1745 O O . ALA A 1 232 ? -13.353 1.274 -11.688 1.00 82.56 232 ALA A O 1
ATOM 1746 N N . PRO A 1 233 ? -15.094 1.980 -10.447 1.00 86.38 233 PRO A N 1
ATOM 1747 C CA . PRO A 1 233 ? -14.260 2.752 -9.538 1.00 86.38 233 PRO A CA 1
ATOM 1748 C C . PRO A 1 233 ? -13.357 1.809 -8.724 1.00 86.38 233 PRO A C 1
ATOM 1750 O O . PRO A 1 233 ? -13.865 0.850 -8.131 1.00 86.38 233 PRO A O 1
ATOM 1753 N N . PRO A 1 234 ? -12.036 2.062 -8.653 1.00 90.69 234 PRO A N 1
ATOM 1754 C CA . PRO A 1 234 ? -11.156 1.291 -7.787 1.00 90.69 234 PRO A CA 1
ATOM 1755 C C . PRO A 1 234 ? -11.517 1.528 -6.320 1.00 90.69 234 PRO A C 1
ATOM 1757 O O . PRO A 1 234 ? -12.006 2.591 -5.929 1.00 90.69 234 PRO A O 1
ATOM 1760 N N . ARG A 1 235 ? -11.227 0.537 -5.479 1.00 93.19 235 ARG A N 1
ATOM 1761 C CA . ARG A 1 235 ? -11.402 0.662 -4.029 1.00 93.19 235 ARG A CA 1
ATOM 1762 C C . ARG A 1 235 ? -10.401 1.663 -3.464 1.00 93.19 235 ARG A C 1
ATOM 1764 O O . ARG A 1 235 ? -9.290 1.798 -3.968 1.00 93.19 235 ARG A O 1
ATOM 1771 N N . LEU A 1 236 ? -10.775 2.349 -2.392 1.00 92.38 236 LEU A N 1
ATOM 1772 C CA . LEU A 1 236 ? -9.942 3.392 -1.805 1.00 92.38 236 LEU A CA 1
ATOM 1773 C C . LEU A 1 236 ? -9.216 2.888 -0.560 1.00 92.38 236 LEU A C 1
ATOM 1775 O O . LEU A 1 236 ? -9.860 2.455 0.395 1.00 92.38 236 LEU A O 1
ATOM 1779 N N . TRP A 1 237 ? -7.889 2.969 -0.544 1.00 94.62 237 TRP A N 1
ATOM 1780 C CA . TRP A 1 237 ? -7.062 2.773 0.646 1.00 94.62 237 TRP A CA 1
ATOM 1781 C C . TRP A 1 237 ? -6.410 4.094 1.054 1.00 94.62 237 TRP A C 1
ATOM 1783 O O . TRP A 1 237 ? -6.114 4.933 0.206 1.00 94.62 237 TRP A O 1
ATOM 1793 N N . ALA A 1 238 ? -6.158 4.278 2.348 1.00 93.56 238 ALA A N 1
ATOM 1794 C CA . ALA A 1 238 ? -5.531 5.488 2.871 1.00 93.56 238 ALA A CA 1
ATOM 1795 C C . ALA A 1 238 ? -4.371 5.168 3.816 1.00 93.56 238 ALA A C 1
ATOM 1797 O O . ALA A 1 238 ? -4.496 4.345 4.721 1.00 93.56 238 ALA A O 1
ATOM 1798 N N . ILE A 1 239 ? -3.255 5.869 3.646 1.00 93.12 239 ILE A N 1
ATOM 1799 C CA . ILE A 1 239 ? -2.129 5.877 4.577 1.00 93.12 239 ILE A CA 1
ATOM 1800 C C . ILE A 1 239 ? -2.228 7.159 5.400 1.00 93.12 239 ILE A C 1
ATOM 1802 O O . ILE A 1 239 ? -2.191 8.254 4.842 1.00 93.12 239 ILE A O 1
ATOM 1806 N N . LEU A 1 240 ? -2.379 7.029 6.719 1.00 92.12 240 LEU A N 1
ATOM 1807 C CA . LEU A 1 240 ? -2.530 8.174 7.617 1.00 92.12 240 LEU A CA 1
ATOM 1808 C C . LEU A 1 240 ? -1.240 8.434 8.394 1.00 92.12 240 LEU A C 1
ATOM 1810 O O . LEU A 1 240 ? -0.846 7.630 9.244 1.00 92.12 240 LEU A O 1
ATOM 1814 N N . ASP A 1 241 ? -0.641 9.595 8.147 1.00 88.56 241 ASP A N 1
ATOM 1815 C CA . ASP A 1 241 ? 0.503 10.129 8.886 1.00 88.56 241 ASP A CA 1
ATOM 1816 C C . ASP A 1 241 ? 0.011 11.060 9.997 1.00 88.56 241 ASP A C 1
ATOM 1818 O O . ASP A 1 241 ? -0.111 12.272 9.831 1.00 88.56 241 ASP A O 1
ATOM 1822 N N . THR A 1 242 ? -0.346 10.471 11.136 1.00 87.00 242 THR A N 1
ATOM 1823 C CA . THR A 1 242 ? -1.015 11.185 12.229 1.00 87.00 242 THR A CA 1
ATOM 1824 C C . THR A 1 242 ? -0.561 10.671 13.595 1.00 87.00 242 THR A C 1
ATOM 1826 O O . THR A 1 242 ? -0.246 9.482 13.716 1.00 87.00 242 THR A O 1
ATOM 1829 N N . PRO A 1 243 ? -0.508 11.508 14.647 1.00 85.88 243 PRO A N 1
ATOM 1830 C CA . PRO A 1 243 ? -0.320 11.016 16.007 1.00 85.88 243 PRO A CA 1
ATOM 1831 C C . PRO A 1 243 ? -1.496 10.135 16.459 1.00 85.88 243 PRO A C 1
ATOM 1833 O O . PRO A 1 243 ? -2.632 10.279 16.006 1.00 85.88 243 PRO A O 1
ATOM 1836 N N . ASP A 1 244 ? -1.239 9.256 17.426 1.00 81.69 244 ASP A N 1
ATOM 1837 C CA . ASP A 1 244 ? -2.225 8.318 17.978 1.00 81.69 244 ASP A CA 1
ATOM 1838 C C . ASP A 1 244 ? -3.477 9.015 18.547 1.00 81.69 244 ASP A C 1
ATOM 1840 O O . ASP A 1 244 ? -4.579 8.477 18.468 1.00 81.69 244 ASP A O 1
ATOM 1844 N N . ALA A 1 245 ? -3.326 10.228 19.089 1.00 84.94 245 ALA A N 1
ATOM 1845 C CA . ALA A 1 245 ? -4.423 11.008 19.661 1.00 84.94 245 ALA A CA 1
ATOM 1846 C C . ALA A 1 245 ? -5.493 11.426 18.632 1.00 84.94 245 ALA A C 1
ATOM 1848 O O . ALA A 1 245 ? -6.664 11.537 18.989 1.00 84.94 245 ALA A O 1
ATOM 1849 N N . ALA A 1 246 ? -5.108 11.641 17.370 1.00 87.44 246 ALA A N 1
ATOM 1850 C CA . ALA A 1 246 ? -6.021 12.029 16.291 1.00 87.44 246 ALA A CA 1
ATOM 1851 C C . ALA A 1 246 ? -6.551 10.822 15.497 1.00 87.44 246 ALA A C 1
ATOM 1853 O O . ALA A 1 246 ? -7.485 10.952 14.709 1.00 87.44 246 ALA A O 1
ATOM 1854 N N . LEU A 1 247 ? -5.992 9.629 15.718 1.00 87.56 247 LEU A N 1
ATOM 1855 C CA . LEU A 1 247 ? -6.356 8.420 14.986 1.00 87.56 247 LEU A CA 1
ATOM 1856 C C . LEU A 1 247 ? -7.860 8.068 15.056 1.00 87.56 247 LEU A C 1
ATOM 1858 O O . LEU A 1 247 ? -8.417 7.750 14.005 1.00 87.56 247 LEU A O 1
ATOM 1862 N N . PRO A 1 248 ? -8.560 8.144 16.212 1.00 87.25 248 PRO A N 1
ATOM 1863 C CA . PRO A 1 248 ? -9.975 7.771 16.273 1.00 87.25 248 PRO A CA 1
ATOM 1864 C C . PRO A 1 248 ? -10.873 8.626 15.371 1.00 87.25 248 PRO A C 1
ATOM 1866 O O . PRO A 1 248 ? -11.732 8.089 14.674 1.00 87.25 248 PRO A O 1
ATOM 1869 N N . SER A 1 249 ? -10.676 9.949 15.364 1.00 87.81 249 SER A N 1
ATOM 1870 C CA . SER A 1 249 ? -11.502 10.864 14.569 1.00 87.81 249 SER A CA 1
ATOM 1871 C C . SER A 1 249 ? -11.211 10.734 13.076 1.00 87.81 249 SER A C 1
ATOM 1873 O O . SER A 1 249 ? -12.140 10.724 12.272 1.00 87.81 249 SER A O 1
ATOM 1875 N N . LEU A 1 250 ? -9.945 10.549 12.696 1.00 92.19 250 LEU A N 1
ATOM 1876 C CA . LEU A 1 250 ? -9.570 10.344 11.296 1.00 92.19 250 LEU A CA 1
ATOM 1877 C C . LEU A 1 250 ? -10.061 8.997 10.748 1.00 92.19 250 LEU A C 1
ATOM 1879 O O . LEU A 1 250 ? -10.493 8.929 9.600 1.00 92.19 250 LEU A O 1
ATOM 1883 N N . LEU A 1 251 ? -10.063 7.936 11.563 1.00 90.62 251 LEU A N 1
ATOM 1884 C CA . LEU A 1 251 ? -10.643 6.648 11.171 1.00 90.62 251 LEU A CA 1
ATOM 1885 C C . LEU A 1 251 ? -12.156 6.728 10.971 1.00 90.62 251 LEU A C 1
ATOM 1887 O O . LEU A 1 251 ? -12.663 6.103 10.045 1.00 90.62 251 LEU A O 1
ATOM 1891 N N . ALA A 1 252 ? -12.866 7.503 11.796 1.00 87.75 252 ALA A N 1
ATOM 1892 C CA . ALA A 1 252 ? -14.298 7.728 11.615 1.00 87.75 252 ALA A CA 1
ATOM 1893 C C . ALA A 1 252 ? -14.593 8.430 10.278 1.00 87.75 252 ALA A C 1
ATOM 1895 O O . ALA A 1 252 ? -15.470 7.984 9.544 1.00 87.75 252 ALA A O 1
ATOM 1896 N N . VAL A 1 253 ? -13.814 9.460 9.928 1.00 91.62 253 VAL A N 1
ATOM 1897 C CA . VAL A 1 253 ? -13.928 10.147 8.629 1.00 91.62 253 VAL A CA 1
ATOM 1898 C C . VAL A 1 253 ? -13.600 9.214 7.462 1.00 91.62 253 VAL A C 1
ATOM 1900 O O . VAL A 1 253 ? -14.323 9.180 6.473 1.00 91.62 253 VAL A O 1
ATOM 1903 N N . ALA A 1 254 ? -12.528 8.424 7.560 1.00 91.62 254 ALA A N 1
ATOM 1904 C CA . ALA A 1 254 ? -12.176 7.470 6.510 1.00 91.62 254 ALA A CA 1
ATOM 1905 C C . ALA A 1 254 ? -13.274 6.408 6.311 1.00 91.62 254 ALA A C 1
ATOM 1907 O O . ALA A 1 254 ? -13.622 6.077 5.178 1.00 91.62 254 ALA A O 1
ATOM 1908 N N . ALA A 1 255 ? -13.856 5.916 7.407 1.00 88.62 255 ALA A N 1
ATOM 1909 C CA . ALA A 1 255 ? -14.960 4.966 7.378 1.00 88.62 255 ALA A CA 1
ATOM 1910 C C . ALA A 1 255 ? -16.205 5.546 6.690 1.00 88.62 255 ALA A C 1
ATOM 1912 O O . ALA A 1 255 ? -16.782 4.894 5.821 1.00 88.62 255 ALA A O 1
ATOM 1913 N N . THR A 1 256 ? -16.608 6.773 7.037 1.00 86.69 256 THR A N 1
ATOM 1914 C CA . THR A 1 256 ? -17.787 7.421 6.434 1.00 86.69 256 THR A CA 1
ATOM 1915 C C . THR A 1 256 ? -17.564 7.801 4.973 1.00 86.69 256 THR A C 1
ATOM 1917 O O . THR A 1 256 ? -18.509 7.789 4.189 1.00 86.69 256 THR A O 1
ATOM 1920 N N . ALA A 1 257 ? -16.319 8.077 4.583 1.00 88.50 257 ALA A N 1
ATOM 1921 C CA . ALA A 1 257 ? -15.935 8.356 3.203 1.00 88.50 257 ALA A CA 1
ATOM 1922 C C . ALA A 1 257 ? -15.819 7.099 2.315 1.00 88.50 257 ALA A C 1
ATOM 1924 O O . ALA A 1 257 ? -15.520 7.225 1.127 1.00 88.50 257 ALA A O 1
ATOM 1925 N N . GLY A 1 258 ? -16.042 5.897 2.863 1.00 88.69 258 GLY A N 1
ATOM 1926 C CA . GLY A 1 258 ? -16.001 4.645 2.102 1.00 88.69 258 GLY A CA 1
ATOM 1927 C C . GLY A 1 258 ? -14.592 4.122 1.813 1.00 88.69 258 GLY A C 1
ATOM 1928 O O . GLY A 1 258 ? -14.407 3.352 0.871 1.00 88.69 258 GLY A O 1
ATOM 1929 N N . VAL A 1 259 ? -13.590 4.517 2.606 1.00 91.81 259 VAL A N 1
ATOM 1930 C CA . VAL A 1 259 ? -12.248 3.924 2.530 1.00 91.81 259 VAL A CA 1
ATOM 1931 C C . VAL A 1 259 ? -12.345 2.439 2.912 1.00 91.81 259 VAL A C 1
ATOM 1933 O O . VAL A 1 259 ? -12.861 2.093 3.970 1.00 91.81 259 VAL A O 1
ATOM 1936 N N . GLU A 1 260 ? -11.848 1.539 2.064 1.00 91.94 260 GLU A N 1
ATOM 1937 C CA . GLU A 1 260 ? -11.864 0.091 2.312 1.00 91.94 260 GLU A CA 1
ATOM 1938 C C . GLU A 1 260 ? -10.812 -0.305 3.357 1.00 91.94 260 GLU A C 1
ATOM 1940 O O . GLU A 1 260 ? -11.076 -1.149 4.216 1.00 91.94 260 GLU A O 1
ATOM 1945 N N . ARG A 1 261 ? -9.611 0.287 3.278 1.00 92.75 261 ARG A N 1
ATOM 1946 C CA . ARG A 1 261 ? -8.488 -0.000 4.184 1.00 92.75 261 ARG A CA 1
ATOM 1947 C C . ARG A 1 261 ? -7.732 1.262 4.577 1.00 92.75 261 ARG A C 1
ATOM 1949 O O . ARG A 1 261 ? -7.356 2.065 3.730 1.00 92.75 261 ARG A O 1
ATOM 1956 N N . VAL A 1 262 ? -7.431 1.390 5.861 1.00 94.12 262 VAL A N 1
ATOM 1957 C CA . VAL A 1 262 ? -6.603 2.445 6.436 1.00 94.12 262 VAL A CA 1
ATOM 1958 C C . VAL A 1 262 ? -5.349 1.837 7.050 1.00 94.12 262 VAL A C 1
ATOM 1960 O O . VAL A 1 262 ? -5.430 0.966 7.917 1.00 94.12 262 VAL A O 1
ATOM 1963 N N . PHE A 1 263 ? -4.188 2.348 6.651 1.00 94.12 263 PHE A N 1
ATOM 1964 C CA . PHE A 1 263 ? -2.897 2.024 7.240 1.00 94.12 263 PHE A CA 1
ATOM 1965 C C . PHE A 1 263 ? -2.367 3.223 8.014 1.00 94.12 263 PHE A C 1
ATOM 1967 O O . PHE A 1 263 ? -1.925 4.216 7.440 1.00 94.12 263 PHE A O 1
ATOM 1974 N N . TRP A 1 264 ? -2.372 3.129 9.338 1.00 92.50 264 TRP A N 1
ATOM 1975 C CA . TRP A 1 264 ? -1.754 4.153 10.174 1.00 92.50 264 TRP A CA 1
ATOM 1976 C C . TRP A 1 264 ? -0.232 4.012 10.156 1.00 92.50 264 TRP A C 1
ATOM 1978 O O . TRP A 1 264 ? 0.302 2.935 10.445 1.00 92.50 264 TRP A O 1
ATOM 1988 N N . ASN A 1 265 ? 0.480 5.082 9.800 1.00 87.56 265 ASN A N 1
ATOM 1989 C CA . ASN A 1 265 ? 1.934 5.076 9.799 1.00 87.56 265 ASN A CA 1
ATOM 1990 C C . ASN A 1 265 ? 2.473 5.125 11.234 1.00 87.56 265 ASN A C 1
ATOM 1992 O O . ASN A 1 265 ? 2.601 6.182 11.849 1.00 87.56 265 ASN A O 1
ATOM 1996 N N . ALA A 1 266 ? 2.781 3.945 11.768 1.00 80.31 266 ALA A N 1
ATOM 1997 C CA . ALA A 1 266 ? 3.237 3.750 13.135 1.00 80.31 266 ALA A CA 1
ATOM 1998 C C . ALA A 1 266 ? 4.587 3.020 13.125 1.00 80.31 266 ALA A C 1
ATOM 2000 O O . ALA A 1 266 ? 4.638 1.835 13.472 1.00 80.31 266 ALA A O 1
ATOM 2001 N N . PRO A 1 267 ? 5.697 3.686 12.741 1.00 67.88 267 PRO A N 1
ATOM 2002 C CA . PRO A 1 267 ? 7.015 3.048 12.657 1.00 67.88 267 PRO A CA 1
ATOM 2003 C C . PRO A 1 267 ? 7.474 2.493 14.013 1.00 67.88 267 PRO A C 1
ATOM 2005 O O . PRO A 1 267 ? 8.225 1.520 14.075 1.00 67.88 267 PRO A O 1
ATOM 2008 N N . ARG A 1 268 ? 6.967 3.068 15.109 1.00 75.62 268 ARG A N 1
ATOM 2009 C CA . ARG A 1 268 ? 7.029 2.505 16.458 1.00 75.62 268 ARG A CA 1
ATOM 2010 C C . ARG A 1 268 ? 5.610 2.367 16.984 1.00 75.62 268 ARG A C 1
ATOM 2012 O O . ARG A 1 268 ? 4.825 3.305 16.872 1.00 75.62 268 ARG A O 1
ATOM 2019 N N . LEU A 1 269 ? 5.287 1.201 17.539 1.00 78.50 269 LEU A N 1
ATOM 2020 C CA . LEU A 1 269 ? 3.998 1.021 18.194 1.00 78.50 269 LEU A CA 1
ATOM 2021 C C . LEU A 1 269 ? 3.975 1.804 19.510 1.00 78.50 269 LEU A C 1
ATOM 2023 O O . LEU A 1 269 ? 4.998 1.853 20.201 1.00 78.50 269 LEU A O 1
ATOM 2027 N N . PRO A 1 270 ? 2.835 2.416 19.859 1.00 77.88 270 PRO A N 1
ATOM 2028 C CA . PRO A 1 270 ? 2.695 3.091 21.136 1.00 77.88 270 PRO A CA 1
ATOM 2029 C C . PRO A 1 270 ? 2.761 2.100 22.303 1.00 77.88 270 PRO A C 1
ATOM 2031 O O . PRO A 1 270 ? 2.441 0.921 22.158 1.00 77.88 270 PRO A O 1
ATOM 2034 N N . THR A 1 271 ? 3.121 2.607 23.481 1.00 77.19 271 THR A N 1
ATOM 2035 C CA . THR A 1 271 ? 3.115 1.877 24.757 1.00 77.19 271 THR A CA 1
ATOM 2036 C C . THR A 1 271 ? 2.190 2.572 25.767 1.00 77.19 271 THR A C 1
ATOM 2038 O O . THR A 1 271 ? 1.742 3.699 25.542 1.00 77.19 271 THR A O 1
ATOM 2041 N N . GLY A 1 272 ? 1.851 1.895 26.871 1.00 82.81 272 GLY A N 1
ATOM 2042 C CA . GLY A 1 272 ? 1.021 2.462 27.945 1.00 82.81 272 GLY A CA 1
ATOM 2043 C C . GLY A 1 272 ? -0.369 2.916 27.477 1.00 82.81 272 GLY A C 1
ATOM 2044 O O . GLY A 1 272 ? -1.036 2.221 26.710 1.00 82.81 272 GLY A O 1
ATOM 2045 N N . ASP A 1 273 ? -0.800 4.103 27.907 1.00 75.25 273 ASP A N 1
ATOM 2046 C CA . ASP A 1 273 ? -2.126 4.657 27.584 1.00 75.25 273 ASP A CA 1
ATOM 2047 C C . ASP A 1 273 ? -2.367 4.820 26.077 1.00 75.25 273 ASP A C 1
ATOM 2049 O O . ASP A 1 273 ? -3.494 4.680 25.600 1.00 75.25 273 ASP A O 1
ATOM 2053 N N . ALA A 1 274 ? -1.312 5.099 25.312 1.00 75.44 274 ALA A N 1
ATOM 2054 C CA . ALA A 1 274 ? -1.389 5.210 23.860 1.00 75.44 274 ALA A CA 1
ATOM 2055 C C . ALA A 1 274 ? -1.674 3.846 23.204 1.00 75.44 274 ALA A C 1
ATOM 2057 O O . ALA A 1 274 ? -2.491 3.756 22.287 1.00 75.44 274 ALA A O 1
ATOM 2058 N N . ALA A 1 275 ? -1.088 2.763 23.728 1.00 79.81 275 ALA A N 1
ATOM 2059 C CA . ALA A 1 275 ? -1.401 1.401 23.293 1.00 79.81 275 ALA A CA 1
ATOM 2060 C C . ALA A 1 275 ? -2.859 1.037 23.602 1.00 79.81 275 ALA A C 1
ATOM 2062 O O . ALA A 1 275 ? -3.559 0.502 22.743 1.00 79.81 275 ALA A O 1
ATOM 2063 N N . ALA A 1 276 ? -3.344 1.393 24.796 1.00 77.19 276 ALA A N 1
ATOM 2064 C CA . ALA A 1 276 ? -4.734 1.171 25.185 1.00 77.19 276 ALA A CA 1
ATOM 2065 C C . ALA A 1 276 ? -5.715 1.925 24.270 1.00 77.19 276 ALA A C 1
ATOM 2067 O O . ALA A 1 276 ? -6.731 1.362 23.864 1.00 77.19 276 ALA A O 1
ATOM 2068 N N . ARG A 1 277 ? -5.402 3.171 23.877 1.00 79.31 277 ARG A N 1
ATOM 2069 C CA . ARG A 1 277 ? -6.204 3.921 22.893 1.00 79.31 277 ARG A CA 1
ATOM 2070 C C . ARG A 1 277 ? -6.297 3.190 21.556 1.00 79.31 277 ARG A C 1
ATOM 2072 O O . ARG A 1 277 ? -7.399 3.008 21.047 1.00 79.31 277 ARG A O 1
ATOM 2079 N N . VAL A 1 278 ? -5.169 2.737 21.015 1.00 79.38 278 VAL A N 1
ATOM 2080 C CA . VAL A 1 278 ? -5.135 2.008 19.737 1.00 79.38 278 VAL A CA 1
ATOM 2081 C C . VAL A 1 278 ? -5.882 0.675 19.829 1.00 79.38 278 VAL A C 1
ATOM 2083 O O . VAL A 1 278 ? -6.651 0.341 18.928 1.00 79.38 278 VAL A O 1
ATOM 2086 N N . ALA A 1 279 ? -5.730 -0.059 20.933 1.00 78.00 279 ALA A N 1
ATOM 2087 C CA . ALA A 1 279 ? -6.473 -1.293 21.177 1.00 78.00 279 ALA A CA 1
ATOM 2088 C C . ALA A 1 279 ? -7.990 -1.049 21.243 1.00 78.00 279 ALA A C 1
ATOM 2090 O O . ALA A 1 279 ? -8.762 -1.810 20.657 1.00 78.00 279 ALA A O 1
ATOM 2091 N N . ASN A 1 280 ? -8.421 0.033 21.901 1.00 76.69 280 ASN A N 1
ATOM 2092 C CA . ASN A 1 280 ? -9.831 0.418 21.989 1.00 76.69 280 ASN A CA 1
ATOM 2093 C C . ASN A 1 280 ? -10.409 0.780 20.619 1.00 76.69 280 ASN A C 1
ATOM 2095 O O . ASN A 1 280 ? -11.514 0.354 20.300 1.00 76.69 280 ASN A O 1
ATOM 2099 N N . VAL A 1 281 ? -9.657 1.508 19.791 1.00 78.19 281 VAL A N 1
ATOM 2100 C CA . VAL A 1 281 ? -10.038 1.803 18.402 1.00 78.19 281 VAL A CA 1
ATOM 2101 C C . VAL A 1 281 ? -10.198 0.513 17.600 1.00 78.19 281 VAL A C 1
ATOM 2103 O O . VAL A 1 281 ? -11.235 0.298 16.977 1.00 78.19 281 VAL A O 1
ATOM 2106 N N . ALA A 1 282 ? -9.211 -0.385 17.659 1.00 75.06 282 ALA A N 1
ATOM 2107 C CA . ALA A 1 282 ? -9.277 -1.664 16.961 1.00 75.06 282 ALA A CA 1
ATOM 2108 C C . ALA A 1 282 ? -10.463 -2.520 17.448 1.00 75.06 282 ALA A C 1
ATOM 2110 O O . ALA A 1 282 ? -11.116 -3.185 16.647 1.00 75.06 282 ALA A O 1
ATOM 2111 N N . ALA A 1 283 ? -10.767 -2.501 18.749 1.00 72.38 283 ALA A N 1
ATOM 2112 C CA . ALA A 1 283 ? -11.917 -3.196 19.323 1.00 72.38 283 ALA A CA 1
ATOM 2113 C C . ALA A 1 283 ? -13.255 -2.587 18.893 1.00 72.38 283 ALA A C 1
ATOM 2115 O O . ALA A 1 283 ? -14.157 -3.329 18.509 1.00 72.38 283 ALA A O 1
ATOM 2116 N N . PHE A 1 284 ? -13.369 -1.259 18.904 1.00 69.06 284 PHE A N 1
ATOM 2117 C CA . PHE A 1 284 ? -14.556 -0.538 18.450 1.00 69.06 284 PHE A CA 1
ATOM 2118 C C . PHE A 1 284 ? -14.877 -0.863 16.990 1.00 69.06 284 PHE A C 1
ATOM 2120 O O . PHE A 1 284 ? -15.998 -1.259 16.678 1.00 69.06 284 PHE A O 1
ATOM 2127 N N . LEU A 1 285 ? -13.871 -0.807 16.113 1.00 69.75 285 LEU A N 1
ATOM 2128 C CA . LEU A 1 285 ? -14.032 -1.139 14.698 1.00 69.75 285 LEU A CA 1
ATOM 2129 C C . LEU A 1 285 ? -14.465 -2.596 14.475 1.00 69.75 285 LEU A C 1
ATOM 2131 O O . LEU A 1 285 ? -15.185 -2.870 13.524 1.00 69.75 285 LEU A O 1
ATOM 2135 N N . ARG A 1 286 ? -14.103 -3.532 15.363 1.00 66.00 286 ARG A N 1
ATOM 2136 C CA . ARG A 1 286 ? -14.625 -4.911 15.316 1.00 66.00 286 ARG A CA 1
ATOM 2137 C C . ARG A 1 286 ? -16.074 -5.031 15.795 1.00 66.00 286 ARG A C 1
ATOM 2139 O O . ARG A 1 286 ? -16.767 -5.933 15.348 1.00 66.00 286 ARG A O 1
ATOM 2146 N N . GLY A 1 287 ? -16.512 -4.178 16.723 1.00 53.88 287 GLY A N 1
ATOM 2147 C CA . GLY A 1 287 ? -17.847 -4.233 17.331 1.00 53.88 287 GLY A CA 1
ATOM 2148 C C . GLY A 1 287 ? -18.950 -3.532 16.530 1.00 53.88 287 GLY A C 1
ATOM 2149 O O . GLY A 1 287 ? -20.115 -3.884 16.675 1.00 53.88 287 GLY A O 1
ATOM 2150 N N . VAL A 1 288 ? -18.595 -2.564 15.680 1.00 45.59 288 VAL A N 1
ATOM 2151 C CA . VAL A 1 288 ? -19.533 -1.838 14.794 1.00 45.59 288 VAL A CA 1
ATOM 2152 C C . VAL A 1 288 ? -19.761 -2.577 13.465 1.00 45.59 288 VAL A C 1
ATOM 2154 O O . VAL A 1 288 ? -20.718 -2.310 12.743 1.00 45.59 288 VAL A O 1
ATOM 2157 N N . VAL A 1 289 ? -18.913 -3.557 13.157 1.00 40.78 289 VAL A N 1
ATOM 2158 C CA . VAL A 1 289 ? -18.981 -4.375 11.947 1.00 40.78 289 VAL A CA 1
ATOM 2159 C C . VAL A 1 289 ? -19.733 -5.672 12.242 1.00 40.78 289 VAL A C 1
ATOM 2161 O O . VAL A 1 289 ? -19.259 -6.468 13.055 1.00 40.78 289 VAL A O 1
ATOM 2164 N N . PRO A 1 290 ? -20.868 -5.956 11.576 1.00 33.41 290 PRO A N 1
ATOM 2165 C CA . PRO A 1 290 ? -21.436 -7.290 11.603 1.00 33.41 290 PRO A CA 1
ATOM 2166 C C . PRO A 1 290 ? -20.391 -8.261 11.056 1.00 33.41 290 PRO A C 1
ATOM 2168 O O . PRO A 1 290 ? -19.893 -8.090 9.942 1.00 33.41 290 PRO A O 1
ATOM 2171 N N . ILE A 1 291 ? -20.060 -9.288 11.837 1.00 35.75 291 ILE A N 1
ATOM 2172 C CA . ILE A 1 291 ? -19.203 -10.388 11.399 1.00 35.75 291 ILE A CA 1
ATOM 2173 C C . ILE A 1 291 ? -19.972 -11.154 10.316 1.00 35.75 291 ILE A C 1
ATOM 2175 O O . ILE A 1 291 ? -20.668 -12.132 10.588 1.00 35.75 291 ILE A O 1
ATOM 2179 N N . GLY A 1 292 ? -19.869 -10.698 9.068 1.00 33.25 292 GLY A N 1
ATOM 2180 C CA . GLY A 1 292 ? -20.116 -11.547 7.917 1.00 33.25 292 GLY A CA 1
ATOM 2181 C C . GLY A 1 292 ? -19.166 -12.728 8.045 1.00 33.25 292 GLY A C 1
ATOM 2182 O O . GLY A 1 292 ? -17.956 -12.530 8.155 1.00 33.25 292 GLY A O 1
ATOM 2183 N N . ARG A 1 293 ? -19.722 -13.939 8.145 1.00 28.91 293 ARG A N 1
ATOM 2184 C CA . ARG A 1 293 ? -18.970 -15.190 8.283 1.00 28.91 293 ARG A CA 1
ATOM 2185 C C . ARG A 1 293 ? -17.814 -15.193 7.281 1.00 28.91 293 ARG A C 1
ATOM 2187 O O . ARG A 1 293 ? -18.045 -15.326 6.083 1.00 28.91 293 ARG A O 1
ATOM 2194 N N . LEU A 1 294 ? -16.586 -15.054 7.777 1.00 33.47 294 LEU A N 1
ATOM 2195 C CA . LEU A 1 294 ? -15.402 -15.423 7.012 1.00 33.47 294 LEU A CA 1
ATOM 2196 C C . LEU A 1 294 ? -15.603 -16.883 6.575 1.00 33.47 294 LEU A C 1
ATOM 2198 O O . LEU A 1 294 ? -15.988 -17.699 7.425 1.00 33.47 294 LEU A O 1
ATOM 2202 N N . PRO A 1 295 ? -15.400 -17.235 5.292 1.00 26.88 295 PRO A N 1
ATOM 2203 C CA . PRO A 1 295 ? -15.348 -18.638 4.922 1.00 26.88 295 PRO A CA 1
ATOM 2204 C C . PRO A 1 295 ? -14.271 -19.309 5.787 1.00 26.88 295 PRO A C 1
ATOM 2206 O O . PRO A 1 295 ? -13.229 -18.696 6.050 1.00 26.88 295 PRO A O 1
ATOM 2209 N N . PRO A 1 296 ? -14.529 -20.518 6.311 1.00 28.64 296 PRO A N 1
ATOM 2210 C CA . PRO A 1 296 ? -13.553 -21.209 7.132 1.00 28.64 296 PRO A CA 1
ATOM 2211 C C . PRO A 1 296 ? -12.263 -21.360 6.329 1.00 28.64 296 PRO A C 1
ATOM 2213 O O . PRO A 1 296 ? -12.292 -21.808 5.185 1.00 28.64 296 PRO A O 1
ATOM 2216 N N . ALA A 1 297 ? -11.143 -20.966 6.937 1.00 33.22 297 ALA A N 1
ATOM 2217 C CA . ALA A 1 297 ? -9.822 -21.266 6.415 1.00 33.22 297 ALA A CA 1
ATOM 2218 C C . ALA A 1 297 ? -9.718 -22.788 6.242 1.00 33.22 297 ALA A C 1
ATOM 2220 O O . ALA A 1 297 ? -9.711 -23.532 7.225 1.00 33.22 297 ALA A O 1
ATOM 2221 N N . SER A 1 298 ? -9.709 -23.248 4.994 1.00 32.19 298 SER A N 1
ATOM 2222 C CA . SER A 1 298 ? -9.290 -24.602 4.662 1.00 32.19 298 SER A CA 1
ATOM 2223 C C . SER A 1 298 ? -7.772 -24.647 4.800 1.00 32.19 298 SER A C 1
ATOM 2225 O O . SER A 1 298 ? -7.071 -23.936 4.079 1.00 32.19 298 SER A O 1
ATOM 2227 N N . TRP A 1 299 ? -7.329 -25.409 5.797 1.00 40.12 299 TRP A N 1
ATOM 2228 C CA . TRP A 1 299 ? -5.939 -25.729 6.112 1.00 40.12 299 TRP A CA 1
ATOM 2229 C C . TRP A 1 299 ? -5.217 -26.413 4.955 1.00 40.12 299 TRP A C 1
ATOM 2231 O O . TRP A 1 299 ? -5.878 -27.216 4.257 1.00 40.12 299 TRP A O 1
#

Secondary structure (DSSP, 8-state):
------HHHHHHHHHHHHHHHGGGSTTPPPPPTTSEEEE---SSPPTT-HHHHHHHHHHHHHTT--EEEEEEEHHHH-SBTTB---HHHHHHHHHHHHTT-EEEEEEE-------SS-S-HHHHHHHHHHHHHHHHTTT-SEEEEE-SSSS-HHHHHHHHHHHHHHHHHH-SSS-EEEEPSSB--HHHHHHHHTSGGGGG--EEEEBPPS--HHHHHHHHHHHHHHHTTSSSPPEEEEEE---TTTHHHHHHHHHHTT-SEEEEE-SS---HHHHHHHHHHHHHHHHSS----PPP---

Radius of gyration: 20.33 Å; Cα contacts (8 Å, |Δi|>4): 458; chains: 1; bounding box: 55×44×69 Å

pLDDT: mean 79.02, std 18.52, range [26.88, 97.75]

Solvent-accessible surface area (backbone atoms only — not comparable to full-atom values): 16574 Å² total; per-residue (Å²): 135,86,83,77,75,59,67,68,60,53,53,52,50,49,55,55,47,52,59,57,63,60,66,72,61,86,79,77,73,70,59,56,102,65,29,57,29,30,28,50,66,51,38,4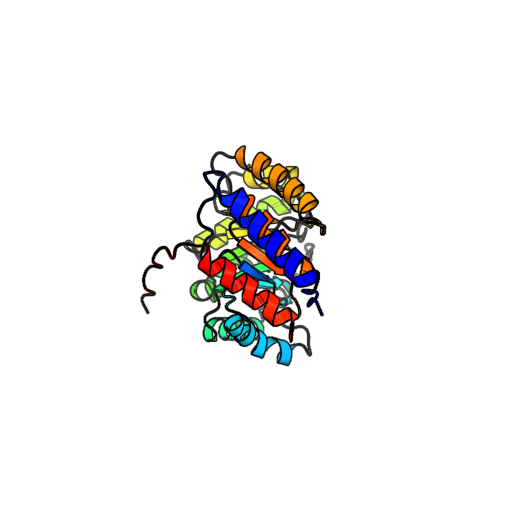6,76,64,92,90,48,64,73,70,54,70,49,41,44,53,51,36,42,75,38,61,40,44,36,38,34,31,37,35,38,44,55,60,34,38,72,43,93,93,51,70,53,56,68,59,48,53,57,50,54,54,47,33,50,74,51,69,36,40,28,31,47,25,47,25,44,70,70,59,78,65,40,95,92,40,73,55,53,67,63,50,50,49,51,47,52,44,51,52,38,64,72,39,47,93,65,38,60,26,42,26,44,33,53,56,78,23,41,60,75,92,48,39,53,57,53,51,20,52,45,30,44,42,41,42,73,62,36,76,81,45,51,29,27,38,34,53,52,92,29,83,62,61,71,61,49,50,62,37,64,71,36,87,60,27,77,45,50,50,26,41,31,31,27,61,68,72,74,55,50,71,56,47,44,54,55,47,53,57,48,53,58,60,39,66,75,42,99,75,54,55,43,37,30,39,39,43,68,60,60,79,90,54,44,65,58,42,50,51,41,39,54,76,68,59,43,52,31,37,28,38,54,41,81,65,79,64,62,70,74,55,31,52,51,52,26,48,49,43,49,48,61,56,70,74,20,76,81,70,80,71,77,78,83,80,128